Protein AF-A0A9D4LLU6-F1 (afdb_monomer_lite)

pLDDT: mean 83.79, std 19.65, range [31.22, 97.81]

Radius of gyration: 101.79 Å; chains: 1; bounding box: 190×51×270 Å

Structure (mmCIF, N/CA/C/O backbone):
data_AF-A0A9D4LLU6-F1
#
_entry.id   AF-A0A9D4LLU6-F1
#
loop_
_atom_site.group_PDB
_atom_site.id
_atom_site.type_symbol
_atom_site.label_atom_id
_atom_site.label_alt_id
_atom_site.label_comp_id
_atom_site.label_asym_id
_atom_site.label_entity_id
_atom_site.label_seq_id
_atom_site.pdbx_PDB_ins_code
_atom_site.Cartn_x
_atom_site.Cartn_y
_atom_site.Cartn_z
_atom_site.occupancy
_atom_site.B_iso_or_equiv
_atom_site.auth_seq_id
_atom_site.auth_comp_id
_atom_site.auth_asym_id
_atom_site.auth_atom_id
_atom_site.pdbx_PDB_model_num
ATOM 1 N N . MET A 1 1 ? 90.838 16.662 -114.444 1.00 38.53 1 MET A N 1
ATOM 2 C CA . MET A 1 1 ? 91.616 17.750 -113.826 1.00 38.53 1 MET A CA 1
ATOM 3 C C . MET A 1 1 ? 92.008 17.337 -112.410 1.00 38.53 1 MET A C 1
ATOM 5 O O . MET A 1 1 ? 91.228 17.480 -111.484 1.00 38.53 1 MET A O 1
ATOM 9 N N . TRP A 1 2 ? 93.205 16.756 -112.287 1.00 53.16 2 TRP A N 1
ATOM 10 C CA . TRP A 1 2 ? 94.191 17.152 -111.265 1.00 53.16 2 TRP A CA 1
ATOM 11 C C . TRP A 1 2 ? 94.283 18.698 -111.237 1.00 53.16 2 TRP A C 1
ATOM 13 O O . TRP A 1 2 ? 94.127 19.282 -112.306 1.00 53.16 2 TRP A O 1
ATOM 23 N N . LEU A 1 3 ? 94.489 19.443 -110.147 1.00 42.50 3 LEU A N 1
ATOM 24 C CA . LEU A 1 3 ? 94.956 19.198 -108.768 1.00 42.50 3 LEU A CA 1
ATOM 25 C C . LEU A 1 3 ? 94.080 20.055 -107.805 1.00 42.50 3 LEU A C 1
ATOM 27 O O . LEU A 1 3 ? 93.446 20.999 -108.260 1.00 42.50 3 LEU A O 1
ATOM 31 N N . VAL A 1 4 ? 93.821 19.689 -106.541 1.00 55.25 4 VAL A N 1
ATOM 32 C CA . VAL A 1 4 ? 94.727 19.673 -105.364 1.00 55.25 4 VAL A CA 1
ATOM 33 C C . VAL A 1 4 ? 95.165 21.074 -104.900 1.00 55.25 4 VAL A C 1
ATOM 35 O O . VAL A 1 4 ? 95.823 21.778 -105.654 1.00 55.25 4 VAL A O 1
ATOM 38 N N . PHE A 1 5 ? 94.875 21.359 -103.614 1.00 47.81 5 PHE A N 1
ATOM 39 C CA . PHE A 1 5 ? 95.545 22.323 -102.712 1.00 47.81 5 PHE A CA 1
ATOM 40 C C . PHE A 1 5 ? 95.372 23.822 -103.096 1.00 47.81 5 PHE A C 1
ATOM 42 O O . PHE A 1 5 ? 95.091 24.138 -104.243 1.00 47.81 5 PHE A O 1
ATOM 49 N N . THR A 1 6 ? 95.420 24.829 -102.210 1.00 49.25 6 THR A N 1
ATOM 50 C CA . THR A 1 6 ? 95.672 24.950 -100.747 1.00 49.25 6 THR A CA 1
ATOM 51 C C . THR A 1 6 ? 95.070 26.293 -100.251 1.00 49.25 6 THR A C 1
ATOM 53 O O . THR A 1 6 ? 94.490 27.008 -101.070 1.00 49.25 6 THR A O 1
ATOM 56 N N . PRO A 1 7 ? 95.142 26.666 -98.951 1.00 60.78 7 PRO A N 1
ATOM 57 C CA . PRO A 1 7 ? 94.719 27.990 -98.486 1.00 60.78 7 PRO A CA 1
ATOM 58 C C . PRO A 1 7 ? 95.800 29.072 -98.732 1.00 60.78 7 PRO A C 1
ATOM 60 O O . PRO A 1 7 ? 96.814 28.811 -99.369 1.00 60.78 7 PRO A O 1
ATOM 63 N N . GLU A 1 8 ? 95.564 30.250 -98.140 1.00 49.78 8 GLU A N 1
ATOM 64 C CA . GLU A 1 8 ? 96.507 31.355 -97.865 1.00 49.78 8 GLU A CA 1
ATOM 65 C C . GLU A 1 8 ? 96.876 32.364 -98.984 1.00 49.78 8 GLU A C 1
ATOM 67 O O . GLU A 1 8 ? 97.482 32.061 -100.000 1.00 49.78 8 GLU A O 1
ATOM 72 N N . ALA A 1 9 ? 96.529 33.625 -98.683 1.00 46.00 9 ALA A N 1
ATOM 73 C CA . ALA A 1 9 ? 97.365 34.835 -98.726 1.00 46.00 9 ALA A CA 1
ATOM 74 C C . ALA A 1 9 ? 98.146 35.278 -100.001 1.00 46.00 9 ALA A C 1
ATOM 76 O O . ALA A 1 9 ? 99.171 34.726 -100.370 1.00 46.00 9 ALA A O 1
ATOM 77 N N . SER A 1 10 ? 97.773 36.481 -100.470 1.00 45.62 10 SER A N 1
ATOM 78 C CA . SER A 1 10 ? 98.669 37.637 -100.735 1.00 45.62 10 SER A CA 1
ATOM 79 C C . SER A 1 10 ? 99.663 37.694 -101.931 1.00 45.62 10 SER A C 1
ATOM 81 O O . SER A 1 10 ? 100.743 37.121 -101.915 1.00 45.62 10 SER A O 1
ATOM 83 N N . SER A 1 11 ? 99.391 38.673 -102.819 1.00 47.06 11 SER A N 1
ATOM 84 C CA . SER A 1 11 ? 100.318 39.672 -103.437 1.00 47.06 11 SER A CA 1
ATOM 85 C C . SER A 1 11 ? 101.352 39.363 -104.568 1.00 47.06 11 SER A C 1
ATOM 87 O O . SER A 1 11 ? 102.262 38.561 -104.422 1.00 47.06 11 SER A O 1
ATOM 89 N N . SER A 1 12 ? 101.311 40.249 -105.593 1.00 45.62 12 SER A N 1
ATOM 90 C CA . SER A 1 12 ? 102.400 40.879 -106.415 1.00 45.62 12 SER A CA 1
ATOM 91 C C . SER A 1 12 ? 103.100 40.235 -107.660 1.00 45.62 12 SER A C 1
ATOM 93 O O . SER A 1 12 ? 103.932 39.353 -107.534 1.00 45.62 12 SER A O 1
ATOM 95 N N . ALA A 1 13 ? 102.894 40.901 -108.825 1.00 46.81 13 ALA A N 1
ATOM 96 C CA . ALA A 1 13 ? 103.867 41.449 -109.824 1.00 46.81 13 ALA A CA 1
ATOM 97 C C . ALA A 1 13 ? 104.618 40.639 -110.953 1.00 46.81 13 ALA A C 1
ATOM 99 O O . ALA A 1 13 ? 105.523 39.864 -110.686 1.00 46.81 13 ALA A O 1
ATOM 100 N N . ALA A 1 14 ? 104.369 41.071 -112.218 1.00 46.38 14 ALA A N 1
ATOM 101 C CA . ALA A 1 14 ? 105.303 41.455 -113.330 1.00 46.38 14 ALA A CA 1
ATOM 102 C C . ALA A 1 14 ? 106.005 40.486 -114.367 1.00 46.38 14 ALA A C 1
ATOM 104 O O . ALA A 1 14 ? 106.894 39.723 -114.024 1.00 46.38 14 ALA A O 1
ATOM 105 N N . ALA A 1 15 ? 105.728 40.760 -115.673 1.00 46.91 15 ALA A N 1
ATOM 106 C CA . ALA A 1 15 ? 106.625 40.947 -116.869 1.00 46.91 15 ALA A CA 1
ATOM 107 C C . ALA A 1 15 ? 107.204 39.818 -117.817 1.00 46.91 15 ALA A C 1
ATOM 109 O O . ALA A 1 15 ? 108.031 39.018 -117.406 1.00 46.91 15 ALA A O 1
ATOM 110 N N . THR A 1 16 ? 106.914 39.959 -119.146 1.00 47.78 16 THR A N 1
ATOM 111 C CA . THR A 1 16 ? 107.730 39.721 -120.414 1.00 47.78 16 THR A CA 1
ATOM 112 C C . THR A 1 16 ? 108.335 38.331 -120.803 1.00 47.78 16 THR A C 1
ATOM 114 O O . THR A 1 16 ? 108.726 37.605 -119.905 1.00 47.78 16 THR A O 1
ATOM 117 N N . ALA A 1 17 ? 108.584 37.902 -122.077 1.00 45.03 17 ALA A N 1
ATOM 118 C CA . ALA A 1 17 ? 108.139 38.231 -123.474 1.00 45.03 17 ALA A CA 1
ATOM 119 C C . ALA A 1 17 ? 108.702 37.216 -124.565 1.00 45.03 17 ALA A C 1
ATOM 121 O O . ALA A 1 17 ? 109.651 36.509 -124.256 1.00 45.03 17 ALA A O 1
ATOM 122 N N . GLU A 1 18 ? 108.160 37.211 -125.818 1.00 42.84 18 GLU A N 1
ATOM 123 C CA . GLU A 1 18 ? 108.659 36.656 -127.148 1.00 42.84 18 GLU A CA 1
ATOM 124 C C . GLU A 1 18 ? 108.892 35.116 -127.408 1.00 42.84 18 GLU A C 1
ATOM 126 O O . GLU A 1 18 ? 109.186 34.391 -126.468 1.00 42.84 18 GLU A O 1
ATOM 131 N N . ALA A 1 19 ? 108.862 34.501 -128.633 1.00 37.78 19 ALA A N 1
ATOM 132 C CA . ALA A 1 19 ? 108.133 34.698 -129.932 1.00 37.78 19 ALA A CA 1
ATOM 133 C C . ALA A 1 19 ? 108.330 33.548 -131.021 1.00 37.78 19 ALA A C 1
ATOM 135 O O . ALA A 1 19 ? 109.451 33.092 -131.206 1.00 37.78 19 ALA A O 1
ATOM 136 N N . SER A 1 20 ? 107.283 33.216 -131.835 1.00 37.56 20 SER A N 1
ATOM 137 C CA . SER A 1 20 ? 107.267 32.702 -133.270 1.00 37.56 20 SER A CA 1
ATOM 138 C C . SER A 1 20 ? 107.720 31.255 -133.703 1.00 37.56 20 SER A C 1
ATOM 140 O O . SER A 1 20 ? 108.554 30.680 -133.012 1.00 37.56 20 SER A O 1
ATOM 142 N N . PRO A 1 21 ? 107.357 30.684 -134.911 1.00 57.00 21 PRO A N 1
ATOM 143 C CA . PRO A 1 21 ? 106.111 30.757 -135.750 1.00 57.00 21 PRO A CA 1
ATOM 144 C C . PRO A 1 21 ? 105.616 29.468 -136.557 1.00 57.00 21 PRO A C 1
ATOM 146 O O . PRO A 1 21 ? 106.433 28.709 -137.060 1.00 57.00 21 PRO A O 1
ATOM 149 N N . GLN A 1 22 ? 104.282 29.352 -136.821 1.00 36.62 22 GLN A N 1
ATOM 150 C CA . GLN A 1 22 ? 103.507 28.724 -137.972 1.00 36.62 22 GLN A CA 1
ATOM 151 C C . GLN A 1 22 ? 103.675 27.238 -138.457 1.00 36.62 22 GLN A C 1
ATOM 153 O O . GLN A 1 22 ? 104.765 26.695 -138.317 1.00 36.62 22 GLN A O 1
ATOM 158 N N . PRO A 1 23 ? 102.697 26.593 -139.188 1.00 57.47 23 PRO A N 1
ATOM 159 C CA . PRO A 1 23 ? 101.230 26.801 -139.458 1.00 57.47 23 PRO A CA 1
ATOM 160 C C . PRO A 1 23 ? 100.393 25.447 -139.370 1.00 57.47 23 PRO A C 1
ATOM 162 O O . PRO A 1 23 ? 100.803 24.602 -138.581 1.00 57.47 23 PRO A O 1
ATOM 165 N N . PRO A 1 24 ? 99.341 25.080 -140.181 1.00 58.78 24 PRO A N 1
ATOM 166 C CA . PRO A 1 24 ? 98.070 25.737 -140.584 1.00 58.78 24 PRO A CA 1
ATOM 167 C C . PRO A 1 24 ? 96.704 25.163 -140.005 1.00 58.78 24 PRO A C 1
ATOM 169 O O . PRO A 1 24 ? 96.372 25.647 -138.924 1.00 58.78 24 PRO A O 1
ATOM 172 N N . PRO A 1 25 ? 95.799 24.334 -140.643 1.00 52.81 25 PRO A N 1
ATOM 173 C CA . PRO A 1 25 ? 94.369 24.748 -140.670 1.00 52.81 25 PRO A CA 1
ATOM 174 C C . PRO A 1 25 ? 93.221 23.772 -140.244 1.00 52.81 25 PRO A C 1
ATOM 176 O O . PRO A 1 25 ? 93.162 22.647 -140.719 1.00 52.81 25 PRO A O 1
ATOM 179 N N . LEU A 1 26 ? 92.231 24.338 -139.512 1.00 37.62 26 LEU A N 1
ATOM 180 C CA . LEU A 1 26 ? 90.736 24.236 -139.618 1.00 37.62 26 LEU A CA 1
ATOM 181 C C . LEU A 1 26 ? 89.990 22.858 -139.606 1.00 37.62 26 LEU A C 1
ATOM 183 O O . LEU A 1 26 ? 90.533 21.882 -140.108 1.00 37.62 26 LEU A O 1
ATOM 187 N N . PRO A 1 27 ? 88.692 22.762 -139.183 1.00 37.53 27 PRO A N 1
ATOM 188 C CA . PRO A 1 27 ? 87.793 23.768 -138.578 1.00 37.53 27 PRO A CA 1
ATOM 189 C C . PRO A 1 27 ? 87.016 23.325 -137.294 1.00 37.53 27 PRO A C 1
ATOM 191 O O . PRO A 1 27 ? 86.990 22.164 -136.908 1.00 37.53 27 PRO A O 1
ATOM 194 N N . SER A 1 28 ? 86.262 24.286 -136.733 1.00 31.22 28 SER A N 1
ATOM 195 C CA . SER A 1 28 ? 84.943 24.158 -136.055 1.00 31.22 28 SER A CA 1
ATOM 196 C C . SER A 1 28 ? 84.736 23.354 -134.750 1.00 31.22 28 SER A C 1
ATOM 198 O O . SER A 1 28 ? 84.988 22.159 -134.654 1.00 31.22 28 SER A O 1
ATOM 200 N N . SER A 1 29 ? 84.050 24.030 -133.812 1.00 32.62 29 SER A N 1
ATOM 201 C CA . SER A 1 29 ? 83.229 23.495 -132.704 1.00 32.62 29 SER A CA 1
ATOM 202 C C . SER A 1 29 ? 83.919 22.527 -131.731 1.00 32.62 29 SER A C 1
ATOM 204 O O . SER A 1 29 ? 83.753 21.314 -131.782 1.00 32.62 29 SER A O 1
ATOM 206 N N . SER A 1 30 ? 84.749 23.056 -130.833 1.00 42.75 30 SER A N 1
ATOM 207 C CA . SER A 1 30 ? 84.311 23.490 -129.488 1.00 42.75 30 SER A CA 1
ATOM 208 C C . SER A 1 30 ? 83.935 22.312 -128.567 1.00 42.75 30 SER A C 1
ATOM 210 O O . SER A 1 30 ? 82.765 22.010 -128.359 1.00 42.75 30 SER A O 1
ATOM 212 N N . SER A 1 31 ? 84.899 21.509 -128.120 1.00 36.72 31 SER A N 1
ATOM 213 C CA . SER A 1 31 ? 85.765 21.799 -126.957 1.00 36.72 31 SER A CA 1
ATOM 214 C C . SER A 1 31 ? 85.026 21.871 -125.607 1.00 36.72 31 SER A C 1
ATOM 216 O O . SER A 1 31 ? 84.766 22.953 -125.086 1.00 36.72 31 SER A O 1
ATOM 218 N N . SER A 1 32 ? 84.742 20.702 -125.024 1.00 45.34 32 SER A N 1
ATOM 219 C CA . SER A 1 32 ? 84.696 20.437 -123.568 1.00 45.34 32 SER A CA 1
ATOM 220 C C . SER A 1 32 ? 84.466 18.936 -123.343 1.00 45.34 32 SER A C 1
ATOM 222 O O . SER A 1 32 ? 83.313 18.502 -123.349 1.00 45.34 32 SER A O 1
ATOM 224 N N . PRO A 1 33 ? 85.516 18.104 -123.189 1.00 49.38 33 PRO A N 1
ATOM 225 C CA . PRO A 1 33 ? 85.302 16.722 -122.773 1.00 49.38 33 PRO A CA 1
ATOM 226 C C . PRO A 1 33 ? 84.668 16.699 -121.368 1.00 49.38 33 PRO A C 1
ATOM 228 O O . PRO A 1 33 ? 84.997 17.572 -120.557 1.00 49.38 33 PRO A O 1
ATOM 231 N N . PRO A 1 34 ? 83.746 15.764 -121.065 1.00 52.41 34 PRO A N 1
ATOM 232 C CA . PRO A 1 34 ? 82.844 15.938 -119.931 1.00 52.41 34 PRO A CA 1
ATOM 233 C C . PRO A 1 34 ? 83.562 15.932 -118.572 1.00 52.41 34 PRO A C 1
ATOM 235 O O . PRO A 1 34 ? 84.612 15.295 -118.432 1.00 52.41 34 PRO A O 1
ATOM 238 N N . PRO A 1 35 ? 82.987 16.593 -117.547 1.00 53.03 35 PRO A N 1
ATOM 239 C CA . PRO A 1 35 ? 83.458 16.458 -116.172 1.00 53.03 35 PRO A CA 1
ATOM 240 C C . PRO A 1 35 ? 83.476 14.982 -115.731 1.00 53.03 35 PRO A C 1
ATOM 242 O O . PRO A 1 35 ? 82.768 14.156 -116.319 1.00 53.03 35 PRO A O 1
ATOM 245 N N . PRO A 1 36 ? 84.251 14.631 -114.682 1.00 51.28 36 PRO A N 1
ATOM 246 C CA . PRO A 1 36 ? 84.162 13.303 -114.075 1.00 51.28 36 PRO A CA 1
ATOM 247 C C . PRO A 1 36 ? 82.693 12.955 -113.785 1.00 51.28 36 PRO A C 1
ATOM 249 O O . PRO A 1 36 ? 81.932 13.856 -113.412 1.00 51.28 36 PRO A O 1
ATOM 252 N N . PRO A 1 37 ? 82.277 11.683 -113.955 1.00 54.62 37 PRO A N 1
ATOM 253 C CA . PRO A 1 37 ? 80.891 11.292 -113.729 1.00 54.62 37 PRO A CA 1
ATOM 254 C C . PRO A 1 37 ? 80.486 11.741 -112.322 1.00 54.62 37 PRO A C 1
ATOM 256 O O . PRO A 1 37 ? 81.252 11.498 -111.384 1.00 54.62 37 PRO A O 1
ATOM 259 N N . PRO A 1 38 ? 79.338 12.426 -112.155 1.00 54.38 38 PRO A N 1
ATOM 260 C CA . PRO A 1 38 ? 78.972 12.994 -110.869 1.00 54.38 38 PRO A CA 1
ATOM 261 C C . PRO A 1 38 ? 78.906 11.867 -109.842 1.00 54.38 38 PRO A C 1
ATOM 263 O O . PRO A 1 38 ? 78.061 10.975 -109.948 1.00 54.38 38 PRO A O 1
ATOM 266 N N . THR A 1 39 ? 79.812 11.904 -108.860 1.00 54.34 39 THR A N 1
ATOM 267 C CA . THR A 1 39 ? 79.801 11.020 -107.691 1.00 54.34 39 THR A CA 1
ATOM 268 C C . THR A 1 39 ? 78.446 11.188 -107.030 1.00 54.34 39 THR A C 1
ATOM 270 O O . THR A 1 39 ? 78.190 12.236 -106.440 1.00 54.34 39 THR A O 1
ATOM 273 N N . GLN A 1 40 ? 77.554 10.219 -107.251 1.00 60.59 40 GLN A N 1
ATOM 274 C CA . GLN A 1 40 ? 76.116 10.471 -107.275 1.00 60.59 40 GLN A CA 1
ATOM 275 C C . GLN A 1 40 ? 75.640 11.118 -105.963 1.00 60.59 40 GLN A C 1
ATOM 277 O O . GLN A 1 40 ? 75.508 10.406 -104.963 1.00 60.59 40 GLN A O 1
ATOM 282 N N . PRO A 1 41 ? 75.314 12.432 -105.940 1.00 67.50 41 PRO A N 1
ATOM 283 C CA . PRO A 1 41 ? 74.828 13.077 -104.718 1.00 67.50 41 PRO A CA 1
ATOM 284 C C . PRO A 1 41 ? 73.507 12.445 -104.261 1.00 67.50 41 PRO A C 1
ATOM 286 O O . PRO A 1 41 ? 73.177 12.481 -103.084 1.00 67.50 41 PRO A O 1
ATOM 289 N N . ILE A 1 42 ? 72.812 11.779 -105.190 1.00 79.00 42 ILE A N 1
ATOM 290 C CA . ILE A 1 42 ? 71.651 10.912 -104.992 1.00 79.00 42 ILE A CA 1
ATOM 291 C C . ILE A 1 42 ? 71.851 9.937 -103.818 1.00 79.00 42 ILE A C 1
ATOM 293 O O . ILE A 1 42 ? 70.952 9.828 -102.996 1.00 79.00 42 ILE A O 1
ATOM 297 N N . ILE A 1 43 ? 73.008 9.275 -103.673 1.00 82.12 43 ILE A N 1
ATOM 298 C CA . ILE A 1 43 ? 73.221 8.306 -102.576 1.00 82.12 43 ILE A CA 1
ATOM 299 C 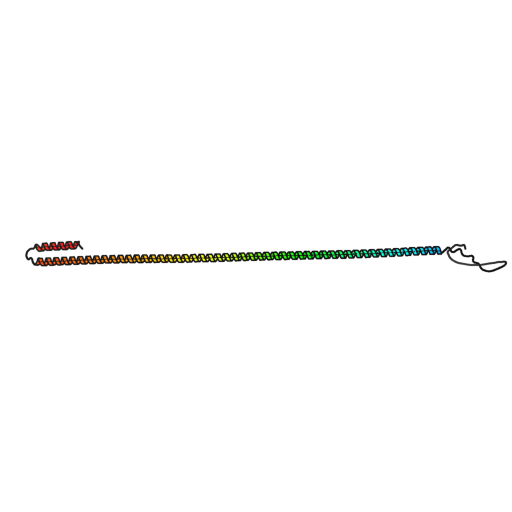C . ILE A 1 43 ? 73.263 9.021 -101.217 1.00 82.12 43 ILE A C 1
ATOM 301 O O . ILE A 1 43 ? 72.617 8.584 -100.267 1.00 82.12 43 ILE A O 1
ATOM 305 N N . ILE A 1 44 ? 73.967 10.153 -101.131 1.00 84.06 44 ILE A N 1
ATOM 306 C CA . ILE A 1 44 ? 74.052 10.964 -99.905 1.00 84.06 44 ILE A CA 1
ATOM 307 C C . ILE A 1 44 ? 72.676 11.556 -99.562 1.00 84.06 44 ILE A C 1
ATOM 309 O O . ILE A 1 44 ? 72.256 11.508 -98.408 1.00 84.06 44 ILE A O 1
ATOM 313 N N . ILE A 1 45 ? 71.938 12.043 -100.563 1.00 87.19 45 ILE A N 1
ATOM 314 C CA . ILE A 1 45 ? 70.570 12.558 -100.412 1.00 87.19 45 ILE A CA 1
ATOM 315 C C . ILE A 1 45 ? 69.621 11.454 -99.920 1.00 87.19 45 ILE A C 1
ATOM 317 O O . ILE A 1 45 ? 68.860 11.694 -98.987 1.00 87.19 45 ILE A O 1
ATOM 321 N N . ILE A 1 46 ? 69.696 10.238 -100.473 1.00 89.00 46 ILE A N 1
ATOM 322 C CA . ILE A 1 46 ? 68.905 9.084 -100.013 1.00 89.00 46 ILE A CA 1
ATOM 323 C C . ILE A 1 46 ? 69.224 8.756 -98.548 1.00 89.00 46 ILE A C 1
ATOM 325 O O . ILE A 1 46 ? 68.298 8.578 -97.760 1.00 89.00 46 ILE A O 1
ATOM 329 N N . ILE A 1 47 ? 70.502 8.733 -98.155 1.00 90.25 47 ILE A N 1
ATOM 330 C CA . ILE A 1 47 ? 70.905 8.498 -96.758 1.00 90.25 47 ILE A CA 1
ATOM 331 C C . ILE A 1 47 ? 70.338 9.587 -95.833 1.00 90.25 47 ILE A C 1
ATOM 333 O O . ILE A 1 47 ? 69.776 9.261 -94.789 1.00 90.25 47 ILE A O 1
ATOM 337 N N . ILE A 1 48 ? 70.414 10.864 -96.223 1.00 91.31 48 ILE A N 1
ATOM 338 C CA . ILE A 1 48 ? 69.840 11.980 -95.453 1.00 91.31 48 ILE A CA 1
ATOM 339 C C . ILE A 1 48 ? 68.318 11.829 -95.316 1.00 91.31 48 ILE A C 1
ATOM 341 O O . ILE A 1 48 ? 67.793 11.977 -94.214 1.00 91.31 48 ILE A O 1
ATOM 345 N N . ILE A 1 49 ? 67.607 11.479 -96.393 1.00 93.44 49 ILE A N 1
ATOM 346 C CA . ILE A 1 49 ? 66.155 11.234 -96.360 1.00 93.44 49 ILE A CA 1
ATOM 347 C C . ILE A 1 49 ? 65.824 10.076 -95.408 1.00 93.44 49 ILE A C 1
ATOM 349 O O . ILE A 1 49 ? 64.926 10.216 -94.581 1.00 93.44 49 ILE A O 1
ATOM 353 N N . ILE A 1 50 ? 66.567 8.966 -95.467 1.00 94.44 50 ILE A N 1
ATOM 354 C CA . ILE A 1 50 ? 66.388 7.821 -94.560 1.00 94.44 50 ILE A CA 1
ATOM 355 C C . ILE A 1 50 ? 66.602 8.246 -93.100 1.00 94.44 50 ILE A C 1
ATOM 357 O O . ILE A 1 50 ? 65.782 7.911 -92.247 1.00 94.44 50 ILE A O 1
ATOM 361 N N . ILE A 1 51 ? 67.647 9.027 -92.806 1.00 94.88 51 ILE A N 1
ATOM 362 C CA . ILE A 1 51 ? 67.914 9.551 -91.456 1.00 94.88 51 ILE A CA 1
ATOM 363 C C . ILE A 1 51 ? 66.763 10.448 -90.977 1.00 94.88 51 ILE A C 1
ATOM 365 O O . ILE A 1 51 ? 66.293 10.277 -89.854 1.00 94.88 51 ILE A O 1
ATOM 369 N N . ILE A 1 52 ? 66.262 11.354 -91.823 1.00 95.38 52 ILE A N 1
ATOM 370 C CA . ILE A 1 52 ? 65.113 12.216 -91.495 1.00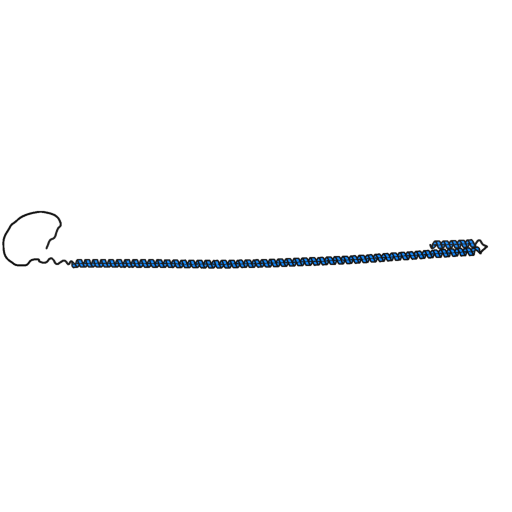 95.38 52 ILE A CA 1
ATOM 371 C C . ILE A 1 52 ? 63.866 11.370 -91.205 1.00 95.38 52 ILE A C 1
ATOM 373 O O . ILE A 1 52 ? 63.197 11.602 -90.201 1.00 95.38 52 ILE A O 1
ATOM 377 N N . VAL A 1 53 ? 63.575 10.360 -92.031 1.00 95.75 53 VAL A N 1
ATOM 378 C CA . VAL A 1 53 ? 62.442 9.442 -91.823 1.00 95.75 53 VAL A CA 1
ATOM 379 C C . VAL A 1 53 ? 62.581 8.684 -90.499 1.00 95.75 53 VAL A C 1
ATOM 381 O O . VAL A 1 53 ? 61.614 8.614 -89.741 1.00 95.75 53 VAL A O 1
ATOM 384 N N . ILE A 1 54 ? 63.775 8.183 -90.166 1.00 95.94 54 ILE A N 1
ATOM 385 C CA . ILE A 1 54 ? 64.049 7.522 -88.879 1.00 95.94 54 ILE A CA 1
ATOM 386 C C . ILE A 1 54 ? 63.823 8.487 -87.705 1.00 95.94 54 ILE A C 1
ATOM 388 O O . ILE A 1 54 ? 63.155 8.120 -86.740 1.00 95.94 54 ILE A O 1
ATOM 392 N N . ILE A 1 55 ? 64.312 9.729 -87.791 1.00 95.81 55 ILE A N 1
ATOM 393 C CA . ILE A 1 55 ? 64.105 10.756 -86.755 1.00 95.81 55 ILE A CA 1
ATOM 394 C C . ILE A 1 55 ? 62.610 11.053 -86.571 1.00 95.81 55 ILE A C 1
ATOM 396 O O . ILE A 1 55 ? 62.130 11.087 -85.438 1.00 95.81 55 ILE A O 1
ATOM 400 N N . VAL A 1 56 ? 61.852 11.208 -87.661 1.00 95.88 56 VAL A N 1
ATOM 401 C CA . VAL A 1 56 ? 60.397 11.431 -87.612 1.00 95.88 56 VAL A CA 1
ATOM 402 C C . VAL A 1 56 ? 59.676 10.246 -86.961 1.00 95.88 56 VAL A C 1
ATOM 404 O O . VAL A 1 56 ? 58.827 10.459 -86.096 1.00 95.88 56 VAL A O 1
ATOM 407 N N . ILE A 1 57 ? 60.044 9.006 -87.297 1.00 96.38 57 ILE A N 1
ATOM 408 C CA . ILE A 1 57 ? 59.492 7.796 -86.662 1.00 96.38 57 ILE A CA 1
ATOM 409 C C . ILE A 1 57 ? 59.791 7.781 -85.155 1.00 96.38 57 ILE A C 1
ATOM 411 O O . ILE A 1 57 ? 58.886 7.526 -84.361 1.00 96.38 57 ILE A O 1
ATOM 415 N N . ILE A 1 58 ? 61.020 8.106 -84.741 1.00 96.25 58 ILE A N 1
ATOM 416 C CA . ILE A 1 58 ? 61.401 8.187 -83.320 1.00 96.25 58 ILE A CA 1
ATOM 417 C C . ILE A 1 58 ? 60.571 9.253 -82.589 1.00 96.25 58 ILE A C 1
ATOM 419 O O . ILE A 1 58 ? 60.053 8.981 -81.506 1.00 96.25 58 ILE A O 1
ATOM 423 N N . ILE A 1 59 ? 60.384 10.436 -83.183 1.00 96.38 59 ILE A N 1
ATOM 424 C CA . ILE A 1 59 ? 59.550 11.507 -82.612 1.00 96.38 59 ILE A CA 1
ATOM 425 C C . ILE A 1 59 ? 58.096 11.038 -82.447 1.00 96.38 59 ILE A C 1
ATOM 42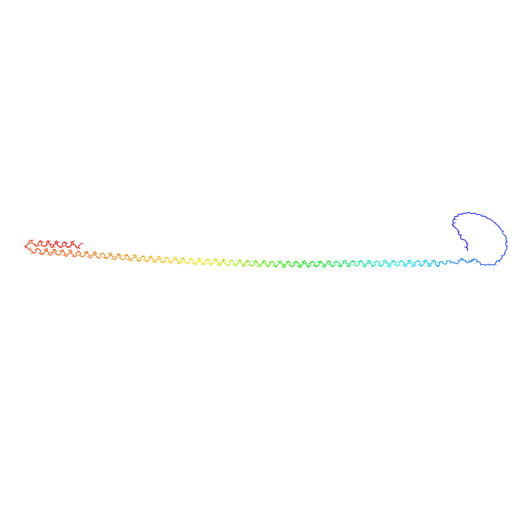7 O O . ILE A 1 59 ? 57.511 11.236 -81.383 1.00 96.38 59 ILE A O 1
ATOM 431 N N . ILE A 1 60 ? 57.525 10.368 -83.453 1.00 96.50 60 ILE A N 1
ATOM 432 C CA . ILE A 1 60 ? 56.165 9.809 -83.385 1.00 96.50 60 ILE A CA 1
ATOM 433 C C . ILE A 1 60 ? 56.054 8.776 -82.254 1.00 96.50 60 ILE A C 1
ATOM 435 O O . ILE A 1 60 ? 55.108 8.835 -81.468 1.00 96.50 60 ILE A O 1
ATOM 439 N N . ILE A 1 61 ? 57.030 7.873 -82.116 1.00 96.50 61 ILE A N 1
ATOM 440 C CA . ILE A 1 61 ? 57.069 6.878 -81.030 1.00 96.50 61 ILE A CA 1
ATOM 441 C C . ILE A 1 61 ? 57.129 7.565 -79.657 1.00 96.50 61 ILE A C 1
ATOM 443 O O . ILE A 1 61 ? 56.373 7.194 -78.760 1.00 96.50 61 ILE A O 1
ATOM 447 N N . ILE A 1 62 ? 57.964 8.597 -79.492 1.00 96.62 62 ILE A N 1
ATOM 448 C CA . ILE A 1 62 ? 58.057 9.375 -78.246 1.00 96.62 62 ILE A CA 1
ATOM 449 C C . ILE A 1 62 ? 56.715 10.048 -77.917 1.00 96.62 62 ILE A C 1
ATOM 451 O O . ILE A 1 62 ? 56.259 9.967 -76.776 1.00 96.62 62 ILE A O 1
ATOM 455 N N . ILE A 1 63 ? 56.045 10.654 -78.903 1.00 96.69 63 ILE A N 1
ATOM 456 C CA . ILE A 1 63 ? 54.720 11.271 -78.723 1.00 96.69 63 ILE A CA 1
ATOM 457 C C . ILE A 1 63 ? 53.686 10.224 -78.282 1.00 96.69 63 ILE A C 1
ATOM 459 O O . ILE A 1 63 ? 52.939 10.469 -77.334 1.00 96.69 63 ILE A O 1
ATOM 463 N N . ILE A 1 64 ? 53.669 9.042 -78.907 1.00 96.62 64 ILE A N 1
ATOM 464 C CA . ILE A 1 64 ? 52.774 7.937 -78.528 1.00 96.62 64 ILE A CA 1
ATOM 465 C C . ILE A 1 64 ? 53.037 7.489 -77.082 1.00 96.62 64 ILE A C 1
ATOM 467 O O . ILE A 1 64 ? 52.090 7.336 -76.312 1.00 96.62 64 ILE A O 1
ATOM 471 N N . ILE A 1 65 ? 54.304 7.338 -76.681 1.00 96.94 65 ILE A N 1
ATOM 472 C CA . ILE A 1 65 ? 54.683 6.980 -75.304 1.00 96.94 65 ILE A CA 1
ATOM 473 C C . ILE A 1 65 ? 54.201 8.045 -74.306 1.00 96.94 65 ILE A C 1
ATOM 475 O O . ILE A 1 65 ? 53.614 7.696 -73.282 1.00 96.94 65 ILE A O 1
ATOM 479 N N . ILE A 1 66 ? 54.380 9.335 -74.611 1.00 96.75 66 ILE A N 1
ATOM 480 C CA . ILE A 1 66 ? 53.902 10.443 -73.767 1.00 96.75 66 ILE A CA 1
ATOM 481 C C . ILE A 1 66 ? 52.373 10.400 -73.618 1.00 96.75 66 ILE A C 1
ATOM 483 O O . ILE A 1 66 ? 51.867 10.516 -72.502 1.00 96.75 66 ILE A O 1
ATOM 487 N N . ILE A 1 67 ? 51.634 10.175 -74.709 1.00 96.69 67 ILE A N 1
ATOM 488 C CA . ILE A 1 67 ? 50.167 10.046 -74.682 1.00 96.69 67 ILE A CA 1
ATOM 489 C C . ILE A 1 67 ? 49.739 8.863 -73.801 1.00 96.69 67 ILE A C 1
ATOM 491 O O . ILE A 1 67 ? 48.847 9.019 -72.966 1.00 96.69 67 ILE A O 1
ATOM 495 N N . ILE A 1 68 ? 50.396 7.705 -73.924 1.00 96.69 68 ILE A N 1
ATOM 496 C CA . ILE A 1 68 ? 50.123 6.525 -73.088 1.00 96.69 68 ILE A CA 1
ATOM 497 C C . ILE A 1 68 ? 50.373 6.833 -71.603 1.00 96.69 68 ILE A C 1
ATOM 499 O O . ILE A 1 68 ? 49.532 6.507 -70.766 1.00 96.69 68 ILE A O 1
ATOM 503 N N . ILE A 1 69 ? 51.477 7.509 -71.267 1.00 96.88 69 ILE A N 1
ATOM 504 C CA . ILE A 1 69 ? 51.788 7.920 -69.888 1.00 96.88 69 ILE A CA 1
ATOM 505 C C . ILE A 1 69 ? 50.707 8.865 -69.339 1.00 96.88 69 ILE A C 1
ATOM 507 O O . ILE A 1 69 ? 50.238 8.665 -68.219 1.00 96.88 69 ILE A O 1
ATOM 511 N N . ILE A 1 70 ? 50.258 9.849 -70.125 1.00 96.81 70 ILE A N 1
ATOM 512 C CA . ILE A 1 70 ? 49.179 10.771 -69.730 1.00 96.81 70 ILE A CA 1
ATOM 513 C C . ILE A 1 70 ? 47.872 10.007 -69.472 1.00 96.81 70 ILE A C 1
ATOM 515 O O . ILE A 1 70 ? 47.225 10.235 -68.450 1.00 96.81 70 ILE A O 1
ATOM 519 N N . ILE A 1 71 ? 47.504 9.063 -70.345 1.00 96.94 71 ILE A N 1
ATOM 520 C CA . ILE A 1 71 ? 46.311 8.218 -70.169 1.00 96.94 71 ILE A CA 1
ATOM 521 C C . ILE A 1 71 ? 46.413 7.389 -68.879 1.00 96.94 71 ILE A C 1
ATOM 523 O O . ILE A 1 71 ? 45.457 7.350 -68.105 1.00 96.94 71 ILE A O 1
ATOM 527 N N . ILE A 1 72 ? 47.572 6.783 -68.601 1.00 96.81 72 ILE A N 1
ATOM 528 C CA . ILE A 1 72 ? 47.815 6.027 -67.362 1.00 96.81 72 ILE A CA 1
ATOM 529 C C . ILE A 1 72 ? 47.662 6.933 -66.130 1.00 96.81 72 ILE A C 1
ATOM 531 O O . ILE A 1 72 ? 46.976 6.553 -65.183 1.00 96.81 72 ILE A O 1
ATOM 535 N N . ILE A 1 73 ? 48.229 8.143 -66.147 1.00 96.94 73 ILE A N 1
ATOM 536 C CA . ILE A 1 73 ? 48.095 9.114 -65.048 1.00 96.94 73 ILE A CA 1
ATOM 537 C C . ILE A 1 73 ? 46.622 9.487 -64.819 1.00 96.94 73 ILE A C 1
ATOM 539 O O . ILE A 1 73 ? 46.166 9.489 -63.676 1.00 96.94 73 ILE A O 1
ATOM 543 N N . ILE A 1 74 ? 45.855 9.742 -65.885 1.00 96.81 74 ILE A N 1
ATOM 544 C CA . ILE A 1 74 ? 44.417 10.043 -65.794 1.00 96.81 74 ILE A CA 1
ATOM 545 C C . ILE A 1 74 ? 43.649 8.865 -65.174 1.00 96.81 74 ILE A C 1
ATOM 547 O O . ILE A 1 74 ? 42.837 9.075 -64.273 1.00 96.81 74 ILE A O 1
ATOM 551 N N . ILE A 1 75 ? 43.933 7.627 -65.594 1.00 97.06 75 ILE A N 1
ATOM 552 C CA . ILE A 1 75 ? 43.316 6.417 -65.026 1.00 97.06 75 ILE A CA 1
ATOM 553 C C . ILE A 1 75 ? 43.636 6.291 -63.528 1.00 97.06 75 ILE A C 1
ATOM 555 O O . ILE A 1 75 ? 42.729 6.045 -62.733 1.00 97.06 75 ILE A O 1
ATOM 559 N N . ILE A 1 76 ? 44.889 6.518 -63.120 1.00 96.94 76 ILE A N 1
ATOM 560 C CA . ILE A 1 76 ? 45.300 6.491 -61.706 1.00 96.94 76 ILE A CA 1
ATOM 561 C C . ILE A 1 76 ? 44.545 7.556 -60.895 1.00 96.94 76 ILE A C 1
ATOM 563 O O . ILE A 1 76 ? 44.021 7.247 -59.825 1.00 96.94 76 ILE A O 1
ATOM 567 N N . ILE A 1 77 ? 44.423 8.785 -61.410 1.00 96.94 77 ILE A N 1
ATOM 568 C CA . ILE A 1 77 ? 43.666 9.866 -60.757 1.00 96.94 77 ILE A CA 1
ATOM 569 C C . ILE A 1 77 ? 42.189 9.477 -60.588 1.00 96.94 77 ILE A C 1
ATOM 571 O O . ILE A 1 77 ? 41.635 9.649 -59.502 1.00 96.94 77 ILE A O 1
ATOM 575 N N . ILE A 1 78 ? 41.560 8.901 -61.617 1.00 96.94 78 ILE A N 1
ATOM 576 C CA . ILE A 1 78 ? 40.168 8.429 -61.552 1.00 96.94 78 ILE A CA 1
ATOM 577 C C . ILE A 1 78 ? 40.007 7.334 -60.483 1.00 96.94 78 ILE A C 1
ATOM 579 O O . ILE A 1 78 ? 39.084 7.408 -59.672 1.00 96.94 78 ILE A O 1
ATOM 583 N N . ILE A 1 79 ? 40.921 6.359 -60.422 1.00 97.12 79 ILE A N 1
ATOM 584 C CA . ILE A 1 79 ? 40.910 5.293 -59.403 1.00 97.12 79 ILE A CA 1
ATOM 585 C C . ILE A 1 79 ? 41.046 5.876 -57.987 1.00 97.12 79 ILE A C 1
ATOM 587 O O . ILE A 1 79 ? 40.320 5.458 -57.081 1.00 97.12 79 ILE A O 1
ATOM 591 N N . ILE A 1 80 ? 41.922 6.866 -57.787 1.00 97.12 80 ILE A N 1
ATOM 592 C CA . ILE A 1 80 ? 42.086 7.557 -56.499 1.00 97.12 80 ILE A CA 1
ATOM 593 C C . ILE A 1 80 ? 40.791 8.282 -56.106 1.00 97.12 80 ILE A C 1
ATOM 595 O O . ILE A 1 80 ? 40.326 8.117 -54.978 1.00 97.12 80 ILE A O 1
ATOM 599 N N . ILE A 1 81 ? 40.165 9.023 -57.028 1.00 97.31 81 ILE A N 1
ATOM 600 C CA . ILE A 1 81 ? 38.896 9.729 -56.775 1.00 97.31 81 ILE A CA 1
ATOM 601 C C . ILE A 1 81 ? 37.787 8.739 -56.393 1.00 97.31 81 ILE A C 1
ATOM 603 O O . ILE A 1 81 ? 37.112 8.945 -55.385 1.00 97.31 81 ILE A O 1
ATOM 607 N N . ILE A 1 82 ? 37.629 7.639 -57.139 1.00 97.19 82 ILE A N 1
ATOM 608 C CA . ILE A 1 82 ? 36.641 6.591 -56.831 1.00 97.19 82 ILE A CA 1
ATOM 609 C C . ILE A 1 82 ? 36.905 5.995 -55.442 1.00 97.19 82 ILE A C 1
ATOM 611 O O . ILE A 1 82 ? 35.975 5.848 -54.651 1.00 97.19 82 ILE A O 1
ATOM 615 N N . THR A 1 83 ? 38.166 5.711 -55.111 1.00 96.88 83 THR A N 1
ATOM 616 C CA . THR A 1 83 ? 38.555 5.165 -53.801 1.00 96.88 83 THR A CA 1
ATOM 617 C C . THR A 1 83 ? 38.198 6.126 -52.663 1.00 96.88 83 THR A C 1
ATOM 619 O O . THR A 1 83 ? 37.617 5.704 -51.663 1.00 96.88 83 THR A O 1
ATOM 622 N N . ILE A 1 84 ? 38.467 7.426 -52.826 1.00 97.00 84 ILE A N 1
ATOM 623 C CA . ILE A 1 84 ? 38.097 8.465 -51.851 1.00 97.00 84 ILE A CA 1
ATOM 624 C C . ILE A 1 84 ? 36.572 8.542 -51.683 1.00 97.00 84 ILE A C 1
ATOM 626 O O . ILE A 1 84 ? 36.086 8.572 -50.552 1.00 97.00 84 ILE A O 1
ATOM 630 N N . VAL A 1 85 ? 35.804 8.518 -52.778 1.00 97.12 85 VAL A N 1
ATOM 631 C CA . VAL A 1 85 ? 34.330 8.531 -52.733 1.00 97.12 85 VAL A CA 1
ATOM 632 C C . VAL A 1 85 ? 33.786 7.306 -51.990 1.00 97.12 85 VAL A C 1
ATOM 634 O O . VAL A 1 85 ? 32.916 7.455 -51.131 1.00 97.12 85 VAL A O 1
ATOM 637 N N . VAL A 1 86 ? 34.327 6.110 -52.245 1.00 97.06 86 VAL A N 1
ATOM 638 C CA . VAL A 1 86 ? 33.941 4.880 -51.530 1.00 97.06 86 VAL A CA 1
ATOM 639 C C . VAL A 1 86 ? 34.249 4.983 -50.031 1.00 97.06 86 VAL A C 1
ATOM 641 O O . VAL A 1 86 ? 33.392 4.646 -49.215 1.00 97.06 86 VAL A O 1
ATOM 644 N N . ILE A 1 87 ? 35.419 5.507 -49.649 1.00 97.12 87 ILE A N 1
ATOM 645 C CA . ILE A 1 87 ? 35.779 5.730 -48.237 1.00 97.12 87 ILE A CA 1
ATOM 646 C C . ILE A 1 87 ? 34.799 6.705 -47.565 1.00 97.12 87 ILE A C 1
ATOM 648 O O . ILE A 1 87 ? 34.323 6.428 -46.464 1.00 97.12 87 ILE A O 1
ATOM 652 N N . ILE A 1 88 ? 34.441 7.810 -48.228 1.00 96.94 88 ILE A N 1
ATOM 653 C CA . ILE A 1 88 ? 33.466 8.785 -47.710 1.00 96.94 88 ILE A CA 1
ATOM 654 C C . ILE A 1 88 ? 32.090 8.131 -47.507 1.00 96.94 88 ILE A C 1
ATOM 656 O O . ILE A 1 88 ? 31.478 8.318 -46.456 1.00 96.94 88 ILE A O 1
ATOM 660 N N . ILE A 1 89 ? 31.621 7.320 -48.462 1.00 97.00 89 ILE A N 1
ATOM 661 C CA . ILE A 1 89 ? 30.350 6.586 -48.345 1.00 97.00 89 ILE A CA 1
ATOM 662 C C . ILE A 1 89 ? 30.380 5.625 -47.146 1.00 97.00 89 ILE A C 1
ATOM 664 O O . ILE A 1 89 ? 29.430 5.603 -46.363 1.00 97.00 89 ILE A O 1
ATOM 668 N N . ILE A 1 90 ? 31.473 4.880 -46.952 1.00 97.00 90 ILE A N 1
ATOM 669 C CA . ILE A 1 90 ? 31.643 3.977 -45.801 1.00 97.00 90 ILE A CA 1
ATOM 670 C C . ILE A 1 90 ? 31.597 4.760 -44.479 1.00 97.00 90 ILE A C 1
ATOM 672 O O . ILE A 1 90 ? 30.895 4.350 -43.554 1.00 97.00 90 ILE A O 1
ATOM 676 N N . ILE A 1 91 ? 32.278 5.908 -44.393 1.00 96.88 91 ILE A N 1
ATOM 677 C CA . ILE A 1 91 ? 32.254 6.776 -43.203 1.00 96.88 91 ILE A CA 1
ATOM 678 C C . ILE A 1 91 ? 30.829 7.275 -42.915 1.00 96.88 91 ILE A C 1
ATOM 680 O O . ILE A 1 91 ? 30.383 7.209 -41.770 1.00 96.88 91 ILE A O 1
ATOM 684 N N . ILE A 1 92 ? 30.086 7.713 -43.936 1.00 97.12 92 ILE A N 1
ATOM 685 C CA . ILE A 1 92 ? 28.688 8.155 -43.789 1.00 97.12 92 ILE A CA 1
ATOM 686 C C . ILE A 1 92 ? 27.803 7.010 -43.272 1.00 97.12 92 ILE A C 1
ATOM 688 O O . ILE A 1 92 ? 27.023 7.219 -42.343 1.00 97.12 92 ILE A O 1
ATOM 692 N N . ILE A 1 93 ? 27.952 5.795 -43.809 1.00 96.94 93 ILE A N 1
ATOM 693 C CA . ILE A 1 93 ? 27.212 4.609 -43.346 1.00 96.94 93 ILE A CA 1
ATOM 694 C C . ILE A 1 93 ? 27.530 4.303 -41.875 1.00 96.94 93 ILE A C 1
ATOM 696 O O . ILE A 1 93 ? 26.609 4.079 -41.089 1.00 96.94 93 ILE A O 1
ATOM 700 N N . ILE A 1 94 ? 28.805 4.349 -41.474 1.00 97.00 94 ILE A N 1
ATOM 701 C CA . ILE A 1 94 ? 29.223 4.144 -40.077 1.00 97.00 94 ILE A CA 1
ATOM 702 C C . ILE A 1 94 ? 28.595 5.201 -39.156 1.00 97.00 94 ILE A C 1
ATOM 704 O O . ILE A 1 94 ? 28.056 4.848 -38.108 1.00 97.00 94 ILE A O 1
ATOM 708 N N . ILE A 1 95 ? 28.597 6.478 -39.553 1.00 97.19 95 ILE A N 1
ATOM 709 C CA . ILE A 1 95 ? 27.963 7.563 -38.785 1.00 97.19 95 ILE A CA 1
ATOM 710 C C . ILE A 1 95 ? 26.457 7.311 -38.628 1.00 97.19 95 ILE A C 1
ATOM 712 O O . ILE A 1 95 ? 25.942 7.412 -37.515 1.00 97.19 95 ILE A O 1
ATOM 716 N N . ILE A 1 96 ? 25.755 6.929 -39.701 1.00 97.00 96 ILE A N 1
ATOM 717 C CA . ILE A 1 96 ? 24.318 6.609 -39.651 1.00 97.00 96 ILE A CA 1
ATOM 718 C C . ILE A 1 96 ? 24.051 5.444 -38.688 1.00 97.00 96 ILE A C 1
ATOM 720 O O . ILE A 1 96 ? 23.149 5.540 -37.856 1.00 97.00 96 ILE A O 1
ATOM 724 N N . ILE A 1 97 ? 24.854 4.375 -38.740 1.00 97.00 97 ILE A N 1
ATOM 725 C CA . ILE A 1 97 ? 24.734 3.228 -37.826 1.00 97.00 97 ILE A CA 1
ATOM 726 C C . ILE A 1 97 ? 24.931 3.667 -36.367 1.00 97.00 97 ILE A C 1
ATOM 728 O O . ILE A 1 97 ? 24.128 3.297 -35.510 1.00 97.00 97 ILE A O 1
ATOM 732 N N . ILE A 1 98 ? 25.942 4.493 -36.077 1.00 97.06 98 ILE A N 1
ATOM 733 C CA . ILE A 1 98 ? 26.183 5.029 -34.727 1.00 97.06 98 ILE A CA 1
ATOM 734 C C . ILE A 1 98 ? 24.985 5.862 -34.250 1.00 97.06 98 ILE A C 1
ATOM 736 O O . ILE A 1 98 ? 24.518 5.662 -33.129 1.00 97.06 98 ILE A O 1
ATOM 740 N N . VAL A 1 99 ? 24.441 6.748 -35.091 1.00 96.94 99 VAL A N 1
ATOM 741 C CA . VAL A 1 99 ? 23.259 7.560 -34.749 1.00 96.94 99 VAL A CA 1
ATOM 742 C C . VAL A 1 99 ? 22.042 6.676 -34.460 1.00 96.94 99 VAL A C 1
ATOM 744 O O . VAL A 1 99 ? 21.360 6.894 -33.459 1.00 96.94 99 VAL A O 1
ATOM 747 N N . VAL A 1 100 ? 21.794 5.640 -35.267 1.00 96.94 100 VAL A N 1
ATOM 748 C CA . VAL A 1 100 ? 20.702 4.677 -35.034 1.00 96.94 100 VAL A CA 1
ATOM 749 C C . VAL A 1 100 ? 20.890 3.924 -33.712 1.00 96.94 100 VAL A C 1
ATOM 751 O O . VAL A 1 100 ? 19.938 3.815 -32.940 1.00 96.94 100 VAL A O 1
ATOM 754 N N . ILE A 1 101 ? 22.107 3.465 -33.399 1.00 96.81 101 ILE A N 1
ATOM 755 C CA . ILE A 1 101 ? 22.419 2.809 -32.117 1.00 96.81 101 ILE A CA 1
ATOM 756 C C . ILE A 1 101 ? 22.162 3.760 -30.938 1.00 96.81 101 ILE A C 1
ATOM 758 O O . ILE A 1 101 ? 21.524 3.360 -29.964 1.00 96.81 101 ILE A O 1
ATOM 762 N N . VAL A 1 102 ? 22.592 5.023 -31.029 1.00 97.12 102 VAL A N 1
ATOM 763 C CA . VAL A 1 102 ? 22.344 6.034 -29.986 1.00 97.12 102 VAL A CA 1
ATOM 764 C C . VAL A 1 102 ? 20.843 6.275 -29.793 1.00 97.12 102 VAL A C 1
ATOM 766 O O . VAL A 1 102 ? 20.380 6.290 -28.654 1.00 97.12 102 VAL A O 1
ATOM 769 N N . ILE A 1 103 ? 20.064 6.389 -30.873 1.00 96.62 103 ILE A N 1
ATOM 770 C CA . ILE A 1 103 ? 18.599 6.538 -30.801 1.00 96.62 103 ILE A CA 1
ATOM 771 C C . ILE A 1 103 ? 17.957 5.326 -30.108 1.00 96.62 103 ILE A C 1
ATOM 773 O O . ILE A 1 103 ? 17.126 5.506 -29.218 1.00 96.62 103 ILE A O 1
ATOM 777 N N . ILE A 1 104 ? 18.367 4.101 -30.454 1.00 96.88 104 ILE A N 1
ATOM 778 C CA . ILE A 1 104 ? 17.870 2.870 -29.816 1.00 96.88 104 ILE A CA 1
ATOM 779 C C . ILE A 1 104 ? 18.193 2.864 -28.314 1.00 96.88 104 ILE A C 1
ATOM 781 O O . ILE A 1 104 ? 17.310 2.579 -27.505 1.00 96.88 104 ILE A O 1
ATOM 785 N N . ILE A 1 105 ? 19.418 3.231 -27.923 1.00 96.69 105 ILE A N 1
ATOM 786 C CA . ILE A 1 105 ? 19.822 3.329 -26.510 1.00 96.69 105 ILE A CA 1
ATOM 787 C C . ILE A 1 105 ? 18.967 4.365 -25.766 1.00 96.69 105 ILE A C 1
ATOM 789 O O . ILE A 1 105 ? 18.473 4.073 -24.678 1.00 96.69 105 ILE A O 1
ATOM 793 N N . VAL A 1 106 ? 18.732 5.544 -26.352 1.00 97.19 106 VAL A N 1
ATOM 794 C CA . VAL A 1 106 ? 17.873 6.584 -25.755 1.00 97.19 106 VAL A CA 1
ATOM 795 C C . VAL A 1 106 ? 16.438 6.080 -25.574 1.00 97.19 106 VAL A C 1
ATOM 797 O O . VAL A 1 106 ? 15.868 6.261 -24.499 1.00 97.19 106 VAL A O 1
ATOM 800 N N . ILE A 1 107 ? 15.868 5.390 -26.568 1.00 96.56 107 ILE A N 1
ATOM 801 C CA . ILE A 1 107 ? 14.525 4.792 -26.469 1.00 96.56 107 ILE A CA 1
ATOM 802 C C . ILE A 1 107 ? 14.468 3.755 -25.336 1.00 96.56 107 ILE A C 1
ATOM 804 O O . ILE A 1 107 ? 13.542 3.789 -24.526 1.00 96.56 107 ILE A O 1
ATOM 808 N N . ILE A 1 108 ? 15.469 2.875 -25.227 1.00 96.69 108 ILE A N 1
ATOM 809 C CA . ILE A 1 108 ? 15.559 1.878 -24.147 1.00 96.69 108 ILE A CA 1
ATOM 810 C C . ILE A 1 108 ? 15.632 2.564 -22.774 1.00 96.69 108 ILE A C 1
ATOM 812 O O . ILE A 1 108 ? 14.902 2.175 -21.862 1.00 96.69 108 ILE A O 1
ATOM 816 N N . ILE A 1 109 ? 16.451 3.610 -22.625 1.00 96.12 109 ILE A N 1
ATOM 817 C CA . ILE A 1 109 ? 16.561 4.386 -21.379 1.00 96.12 109 ILE A CA 1
ATOM 818 C C . ILE A 1 109 ? 15.214 5.026 -21.011 1.00 96.12 109 ILE A C 1
ATOM 820 O O . ILE A 1 109 ? 14.785 4.916 -19.863 1.00 96.12 109 ILE A O 1
ATOM 824 N N . VAL A 1 110 ? 14.510 5.637 -21.970 1.00 96.56 110 VAL A N 1
ATOM 825 C CA . VAL A 1 110 ? 13.180 6.235 -21.744 1.00 96.56 110 VAL A CA 1
ATOM 826 C C . VAL A 1 110 ? 12.157 5.179 -21.308 1.00 96.56 110 VAL A C 1
ATOM 828 O O . VAL A 1 110 ? 11.403 5.417 -20.363 1.00 96.56 110 VAL A O 1
ATOM 831 N N . ILE A 1 111 ? 12.159 3.995 -21.931 1.00 96.38 111 ILE A N 1
ATOM 832 C CA . ILE A 1 111 ? 11.287 2.875 -21.542 1.00 96.38 111 ILE A CA 1
ATOM 833 C C . ILE A 1 111 ? 11.593 2.418 -20.107 1.00 96.38 111 ILE A C 1
ATOM 835 O O . ILE A 1 111 ? 10.666 2.272 -19.310 1.00 96.38 111 ILE A O 1
ATOM 839 N N . ILE A 1 112 ? 12.870 2.246 -19.751 1.00 96.38 112 ILE A N 1
ATOM 840 C CA . ILE A 1 112 ? 13.292 1.848 -18.398 1.00 96.38 112 ILE A CA 1
ATOM 841 C C . ILE A 1 112 ? 12.859 2.892 -17.359 1.00 96.38 112 ILE A C 1
ATOM 843 O O . ILE A 1 112 ? 12.271 2.527 -16.341 1.00 96.38 112 ILE A O 1
ATOM 847 N N . ILE A 1 113 ? 13.080 4.184 -17.623 1.00 96.31 113 ILE A N 1
ATOM 848 C CA . ILE A 1 113 ? 12.658 5.278 -16.732 1.00 96.31 113 ILE A CA 1
ATOM 849 C C . ILE A 1 113 ? 11.135 5.264 -16.538 1.00 96.31 113 ILE A C 1
ATOM 851 O O . ILE A 1 113 ? 10.664 5.349 -15.405 1.00 96.31 113 ILE A O 1
ATOM 855 N N . ASN A 1 114 ? 10.360 5.092 -17.612 1.00 95.62 114 ASN A N 1
ATOM 856 C CA . ASN A 1 114 ? 8.900 5.025 -17.538 1.00 95.62 114 ASN A CA 1
ATOM 857 C C . ASN A 1 114 ? 8.408 3.809 -16.724 1.00 95.62 114 ASN A C 1
ATOM 859 O O . ASN A 1 114 ? 7.482 3.929 -15.923 1.00 95.62 114 ASN A O 1
ATOM 863 N N . ILE A 1 115 ? 9.055 2.647 -16.873 1.00 95.62 115 ILE A N 1
ATOM 864 C CA . ILE A 1 115 ? 8.771 1.453 -16.059 1.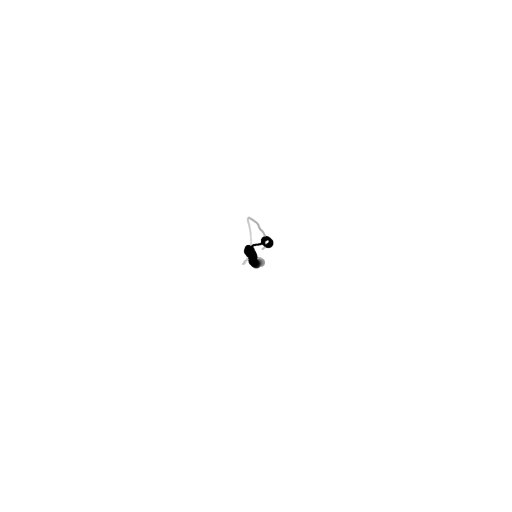00 95.62 115 ILE A CA 1
ATOM 865 C C . ILE A 1 115 ? 9.067 1.724 -14.576 1.00 95.62 115 ILE A C 1
ATOM 867 O O . ILE A 1 115 ? 8.227 1.423 -13.729 1.00 95.62 115 ILE A O 1
ATOM 871 N N . ILE A 1 116 ? 10.213 2.335 -14.255 1.00 95.75 116 ILE A N 1
ATOM 872 C CA . ILE A 1 116 ? 10.587 2.685 -12.875 1.00 95.75 116 ILE A CA 1
ATOM 873 C C . ILE A 1 116 ? 9.570 3.659 -12.262 1.00 95.75 116 ILE A C 1
ATOM 875 O O . ILE A 1 116 ? 9.113 3.429 -11.143 1.00 95.75 116 ILE A O 1
ATOM 879 N N . ILE A 1 117 ? 9.163 4.702 -12.993 1.00 96.38 117 ILE A N 1
ATOM 880 C CA . ILE A 1 117 ? 8.153 5.666 -12.528 1.00 96.38 117 ILE A CA 1
ATOM 881 C C . ILE A 1 117 ? 6.817 4.964 -12.244 1.00 96.38 117 ILE A C 1
ATOM 883 O O . ILE A 1 117 ? 6.242 5.162 -11.174 1.00 96.38 117 ILE A O 1
ATOM 887 N N . ASN A 1 118 ? 6.354 4.089 -13.141 1.00 95.50 118 ASN A N 1
ATOM 888 C CA . ASN A 1 118 ? 5.120 3.327 -12.932 1.00 95.50 118 ASN A CA 1
ATOM 889 C C . ASN A 1 118 ? 5.202 2.397 -11.710 1.00 95.50 118 ASN A C 1
ATOM 891 O O . ASN A 1 118 ? 4.249 2.327 -10.935 1.00 95.50 118 ASN A O 1
ATOM 895 N N . ILE A 1 119 ? 6.340 1.729 -11.487 1.00 95.25 119 ILE A N 1
ATOM 896 C CA . ILE A 1 119 ? 6.566 0.899 -10.291 1.00 95.25 119 ILE A CA 1
ATOM 897 C C . ILE A 1 119 ? 6.499 1.752 -9.015 1.00 95.25 119 ILE A C 1
ATOM 899 O O . ILE A 1 119 ? 5.824 1.361 -8.063 1.00 95.25 119 ILE A O 1
ATOM 903 N N . ILE A 1 120 ? 7.136 2.928 -9.000 1.00 95.75 120 ILE A N 1
ATOM 904 C CA . ILE A 1 120 ? 7.087 3.857 -7.858 1.00 95.75 120 ILE A CA 1
ATOM 905 C C . ILE A 1 120 ? 5.640 4.286 -7.577 1.00 95.75 120 ILE A C 1
ATOM 907 O O . ILE A 1 120 ? 5.199 4.191 -6.433 1.00 95.75 120 ILE A O 1
ATOM 911 N N . ILE A 1 121 ? 4.878 4.675 -8.605 1.00 95.75 121 ILE A N 1
ATOM 912 C CA . ILE A 1 121 ? 3.464 5.068 -8.471 1.00 95.75 121 ILE A CA 1
ATOM 913 C C . ILE A 1 121 ? 2.627 3.926 -7.873 1.00 95.75 121 ILE A C 1
ATOM 915 O O . ILE A 1 121 ? 1.863 4.156 -6.933 1.00 95.75 121 ILE A O 1
ATOM 919 N N . ILE A 1 122 ? 2.796 2.692 -8.360 1.00 95.62 122 ILE A N 1
ATOM 920 C CA . ILE A 1 122 ? 2.092 1.510 -7.836 1.00 95.62 122 ILE A CA 1
ATOM 921 C C . ILE A 1 122 ? 2.435 1.281 -6.356 1.00 95.62 122 ILE A C 1
ATOM 923 O O . ILE A 1 122 ? 1.529 1.083 -5.544 1.00 95.62 122 ILE A O 1
ATOM 927 N N . ILE A 1 123 ? 3.715 1.362 -5.979 1.00 95.81 123 ILE A N 1
ATOM 928 C CA . ILE A 1 123 ? 4.158 1.224 -4.582 1.00 95.81 123 ILE A CA 1
ATOM 929 C C . ILE A 1 123 ? 3.545 2.324 -3.702 1.00 95.81 123 ILE A C 1
ATOM 931 O O . ILE A 1 123 ? 3.026 2.023 -2.626 1.00 95.81 123 ILE A O 1
ATOM 935 N N . THR A 1 124 ? 3.533 3.580 -4.156 1.00 95.56 124 THR A N 1
ATOM 936 C CA . THR A 1 124 ? 2.900 4.693 -3.430 1.00 95.56 124 THR A CA 1
ATOM 937 C C . THR A 1 124 ? 1.402 4.458 -3.222 1.00 95.56 124 THR A C 1
ATOM 939 O O . THR A 1 124 ? 0.911 4.650 -2.110 1.00 95.56 124 THR A O 1
ATOM 942 N N . ILE A 1 125 ? 0.679 3.983 -4.242 1.00 95.88 125 ILE A N 1
ATOM 943 C CA . ILE A 1 125 ? -0.752 3.650 -4.133 1.00 95.88 125 ILE A CA 1
ATOM 944 C C . ILE A 1 125 ? -0.976 2.527 -3.108 1.00 95.88 125 ILE A C 1
ATOM 946 O O . ILE A 1 125 ? -1.857 2.649 -2.257 1.00 95.88 125 ILE A O 1
ATOM 950 N N . ILE A 1 126 ? -0.158 1.469 -3.129 1.00 95.44 126 ILE A N 1
ATOM 951 C CA . ILE A 1 126 ? -0.237 0.365 -2.156 1.00 95.44 126 ILE A CA 1
ATOM 952 C C . ILE A 1 126 ? -0.012 0.876 -0.724 1.00 95.44 126 ILE A C 1
ATOM 954 O O . ILE A 1 126 ? -0.784 0.534 0.172 1.00 95.44 126 ILE A O 1
ATOM 958 N N . ILE A 1 127 ? 0.989 1.735 -0.504 1.00 95.81 127 ILE A N 1
ATOM 959 C CA . ILE A 1 127 ? 1.261 2.340 0.811 1.00 95.81 127 ILE A CA 1
ATOM 960 C C . ILE A 1 127 ? 0.065 3.179 1.288 1.00 95.81 127 ILE A C 1
ATOM 962 O O . ILE A 1 127 ? -0.348 3.048 2.441 1.00 95.81 127 ILE A O 1
ATOM 966 N N . ILE A 1 128 ? -0.537 3.990 0.412 1.00 95.31 128 ILE A N 1
ATOM 967 C CA . ILE A 1 128 ? -1.731 4.789 0.736 1.00 95.31 128 ILE A CA 1
ATOM 968 C C . ILE A 1 128 ? -2.909 3.883 1.127 1.00 95.31 128 ILE A C 1
ATOM 970 O O . ILE A 1 128 ? -3.564 4.141 2.137 1.00 95.31 128 ILE A O 1
ATOM 974 N N . ILE A 1 129 ? -3.152 2.796 0.388 1.00 95.25 129 ILE A N 1
ATOM 975 C CA . ILE A 1 129 ? -4.209 1.820 0.703 1.00 95.25 129 ILE A CA 1
ATOM 976 C C . ILE A 1 129 ? -3.969 1.176 2.078 1.00 95.25 129 ILE A C 1
ATOM 978 O O . ILE A 1 129 ? -4.899 1.095 2.881 1.00 95.25 129 ILE A O 1
ATOM 982 N N . ILE A 1 130 ? -2.732 0.773 2.387 1.00 95.69 130 ILE A N 1
ATOM 983 C CA . ILE A 1 130 ? -2.369 0.207 3.697 1.00 95.69 130 ILE A CA 1
ATOM 984 C C . ILE A 1 130 ? -2.633 1.218 4.824 1.00 95.69 130 ILE A C 1
ATOM 986 O O . ILE A 1 130 ? -3.234 0.858 5.836 1.00 95.69 130 ILE A O 1
ATOM 990 N N . ILE A 1 131 ? -2.255 2.488 4.642 1.00 95.31 131 ILE A N 1
ATOM 991 C CA . ILE A 1 131 ? -2.512 3.557 5.622 1.00 95.31 131 ILE A CA 1
ATOM 992 C C . ILE A 1 131 ? -4.021 3.750 5.843 1.00 95.31 131 ILE A C 1
ATOM 994 O O . ILE A 1 131 ? -4.461 3.826 6.990 1.00 95.31 131 ILE A O 1
ATOM 998 N N . ILE A 1 132 ? -4.826 3.769 4.776 1.00 95.31 132 ILE A N 1
ATOM 999 C CA . ILE A 1 132 ? -6.292 3.881 4.869 1.00 95.31 132 ILE A CA 1
ATOM 1000 C C . ILE A 1 132 ? -6.885 2.697 5.649 1.00 95.31 132 ILE A C 1
ATOM 1002 O O . ILE A 1 132 ? -7.709 2.907 6.539 1.00 95.31 132 ILE A O 1
ATOM 1006 N N . ILE A 1 133 ? -6.440 1.466 5.375 1.00 95.50 133 ILE A N 1
ATOM 1007 C CA . ILE A 1 133 ? -6.885 0.264 6.100 1.00 95.50 133 ILE A CA 1
ATOM 1008 C C . ILE A 1 133 ? -6.532 0.361 7.592 1.00 95.50 133 ILE A C 1
ATOM 1010 O O . ILE A 1 133 ? -7.386 0.092 8.437 1.00 95.50 133 ILE A O 1
ATOM 1014 N N . ILE A 1 134 ? -5.315 0.797 7.934 1.00 95.5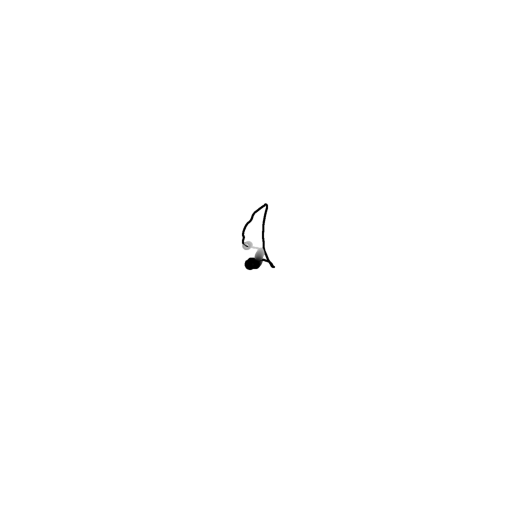6 134 ILE A N 1
ATOM 1015 C CA . ILE A 1 134 ? -4.889 0.999 9.329 1.00 95.56 134 ILE A CA 1
ATOM 1016 C C . ILE A 1 134 ? -5.771 2.046 10.026 1.00 95.56 134 ILE A C 1
ATOM 1018 O O . ILE A 1 134 ? -6.229 1.807 11.144 1.00 95.56 134 ILE A O 1
ATOM 1022 N N . ILE A 1 135 ? -6.070 3.171 9.369 1.00 95.50 135 ILE A N 1
ATOM 1023 C CA . ILE A 1 135 ? -6.957 4.215 9.910 1.00 95.50 135 ILE A CA 1
ATOM 1024 C C . ILE A 1 135 ? -8.368 3.659 10.162 1.00 95.50 135 ILE A C 1
ATOM 1026 O O . ILE A 1 135 ? -8.927 3.887 11.234 1.00 95.50 135 ILE A O 1
ATOM 1030 N N . ILE A 1 136 ? -8.926 2.884 9.225 1.00 95.94 136 ILE A N 1
ATOM 1031 C CA . ILE A 1 136 ? -10.239 2.237 9.386 1.00 95.94 136 ILE A CA 1
ATOM 1032 C C . ILE A 1 136 ? -10.235 1.278 10.586 1.00 95.94 136 ILE A C 1
ATOM 1034 O O . ILE A 1 136 ? -11.153 1.325 11.405 1.00 95.94 136 ILE A O 1
ATOM 1038 N N . ILE A 1 137 ? -9.193 0.454 10.741 1.00 95.62 137 ILE A N 1
ATOM 1039 C CA . ILE A 1 137 ? -9.047 -0.462 11.885 1.00 95.62 137 ILE A CA 1
ATOM 1040 C C . ILE A 1 137 ? -8.984 0.317 13.209 1.00 95.62 137 ILE A C 1
ATOM 1042 O O . ILE A 1 137 ? -9.676 -0.046 14.160 1.00 95.62 137 ILE A O 1
ATOM 1046 N N . ILE A 1 138 ? -8.219 1.411 13.271 1.00 95.81 138 ILE A N 1
ATOM 1047 C CA . ILE A 1 138 ? -8.132 2.273 14.462 1.00 95.81 138 ILE A CA 1
ATOM 1048 C C . ILE A 1 138 ? -9.504 2.873 14.805 1.00 95.81 138 ILE A C 1
ATOM 1050 O O . ILE A 1 138 ? -9.911 2.833 15.966 1.00 95.81 138 ILE A O 1
ATOM 1054 N N . ILE A 1 139 ? -10.249 3.372 13.813 1.00 96.19 139 ILE A N 1
ATOM 1055 C CA . ILE A 1 139 ? -11.605 3.912 14.010 1.00 96.19 139 ILE A CA 1
ATOM 1056 C C . ILE A 1 139 ? -12.550 2.831 14.557 1.00 96.19 139 ILE A C 1
ATOM 1058 O O . ILE A 1 139 ? -13.274 3.088 15.520 1.00 96.19 139 ILE A O 1
ATOM 1062 N N . ILE A 1 140 ? -12.512 1.613 14.008 1.00 95.75 140 ILE A N 1
ATOM 1063 C CA . ILE A 1 140 ? -13.317 0.479 14.492 1.00 95.75 140 ILE A CA 1
ATOM 1064 C C . ILE A 1 140 ? -12.971 0.141 15.951 1.00 95.75 140 ILE A C 1
ATOM 1066 O O . ILE A 1 140 ? -13.877 -0.019 16.768 1.00 95.75 140 ILE A O 1
ATOM 1070 N N . ILE A 1 141 ? -11.683 0.089 16.307 1.00 96.19 141 ILE A N 1
ATOM 1071 C CA . ILE A 1 141 ? -11.233 -0.160 17.687 1.00 96.19 141 ILE A CA 1
ATOM 1072 C C . ILE A 1 141 ? -11.744 0.934 18.637 1.00 96.19 141 ILE A C 1
ATOM 1074 O O . ILE A 1 141 ? -12.266 0.614 19.705 1.00 96.19 141 ILE A O 1
ATOM 1078 N N . ILE A 1 142 ? -11.661 2.210 18.247 1.00 96.12 142 ILE A N 1
ATOM 1079 C CA . ILE A 1 142 ? -12.174 3.335 19.046 1.00 96.12 142 ILE A CA 1
ATOM 1080 C C . ILE A 1 142 ? -13.691 3.210 19.260 1.00 96.12 142 ILE A C 1
ATOM 1082 O O . ILE A 1 142 ? -14.160 3.364 20.387 1.00 96.12 142 ILE A O 1
ATOM 1086 N N . ILE A 1 143 ? -14.457 2.874 18.217 1.00 96.19 143 ILE A N 1
ATOM 1087 C CA . ILE A 1 143 ? -15.910 2.657 18.315 1.00 96.19 143 ILE A CA 1
ATOM 1088 C C . ILE A 1 143 ? -16.227 1.509 19.287 1.00 96.19 143 ILE A C 1
ATOM 1090 O O . ILE A 1 143 ? -17.088 1.665 20.153 1.00 96.19 143 ILE A O 1
ATOM 1094 N N . ILE A 1 144 ? -15.503 0.387 19.203 1.00 96.25 144 ILE A N 1
ATOM 1095 C CA . ILE A 1 144 ? -15.664 -0.752 20.122 1.00 96.25 144 ILE A CA 1
ATOM 1096 C C . ILE A 1 144 ? -15.372 -0.333 21.572 1.00 96.25 144 ILE A C 1
ATOM 1098 O O . ILE A 1 144 ? -16.153 -0.658 22.466 1.00 96.25 144 ILE A O 1
ATOM 1102 N N . ILE A 1 145 ? -14.302 0.431 21.816 1.00 96.00 145 ILE A N 1
ATOM 1103 C CA . ILE A 1 145 ? -13.960 0.944 23.153 1.00 96.00 145 ILE A CA 1
ATOM 1104 C C . ILE A 1 145 ? -15.077 1.848 23.698 1.00 96.00 145 ILE A C 1
ATOM 1106 O O . ILE A 1 145 ? -15.481 1.684 24.850 1.00 96.00 145 ILE A O 1
ATOM 1110 N N . ILE A 1 146 ? -15.624 2.755 22.881 1.00 96.31 146 ILE A N 1
ATOM 1111 C CA . ILE A 1 146 ? -16.739 3.634 23.274 1.00 96.31 146 ILE A CA 1
ATOM 1112 C C . ILE A 1 146 ? -17.984 2.811 23.645 1.00 96.31 146 ILE A C 1
ATOM 1114 O O . ILE A 1 146 ? -18.608 3.077 24.673 1.00 96.31 146 ILE A O 1
ATOM 1118 N N . ILE A 1 147 ? -18.317 1.784 22.856 1.00 96.31 147 ILE A N 1
ATOM 1119 C CA . ILE A 1 147 ? -19.440 0.874 23.134 1.00 96.31 147 ILE A CA 1
ATOM 1120 C C . ILE A 1 147 ? -19.224 0.126 24.458 1.00 96.31 147 ILE A C 1
ATOM 1122 O O . ILE A 1 147 ? -20.137 0.077 25.281 1.00 96.31 147 ILE A O 1
ATOM 1126 N N . ILE A 1 148 ? -18.021 -0.404 24.705 1.00 96.38 148 ILE A N 1
ATOM 1127 C CA . ILE A 1 148 ? -17.680 -1.094 25.960 1.00 96.38 148 ILE A CA 1
ATOM 1128 C C . ILE A 1 148 ? -17.826 -0.150 27.161 1.00 96.38 148 ILE A C 1
ATOM 1130 O O . ILE A 1 148 ? -18.462 -0.518 28.149 1.00 96.38 148 ILE A O 1
ATOM 1134 N N . ILE A 1 149 ? -17.303 1.078 27.071 1.00 96.75 149 ILE A N 1
ATOM 1135 C CA . ILE A 1 149 ? -17.444 2.092 28.129 1.00 96.75 149 ILE A CA 1
ATOM 1136 C C . ILE A 1 149 ? -18.926 2.389 28.395 1.00 96.75 149 ILE A C 1
ATOM 1138 O O . ILE A 1 149 ? -19.337 2.434 29.553 1.00 96.75 149 ILE A O 1
ATOM 1142 N N . HIS A 1 150 ? -19.741 2.538 27.348 1.00 97.69 150 HIS A N 1
ATOM 1143 C CA . HIS A 1 150 ? -21.173 2.804 27.490 1.00 97.69 150 HIS A CA 1
ATOM 1144 C C . HIS A 1 150 ? -21.935 1.636 28.139 1.00 97.69 150 HIS A C 1
ATOM 1146 O O . HIS A 1 150 ? -22.770 1.848 29.016 1.00 97.69 150 HIS A O 1
ATOM 1152 N N . ILE A 1 151 ? -21.611 0.391 27.779 1.00 96.06 151 ILE A N 1
ATOM 1153 C CA . ILE A 1 151 ? -22.178 -0.803 28.425 1.00 96.06 151 ILE A CA 1
ATOM 1154 C C . ILE A 1 151 ? -21.812 -0.832 29.916 1.00 96.06 151 ILE A C 1
ATOM 1156 O O . ILE A 1 151 ? -22.683 -1.066 30.756 1.00 96.06 151 ILE A O 1
ATOM 1160 N N . ILE A 1 152 ? -20.555 -0.538 30.265 1.00 96.81 152 ILE A N 1
ATOM 1161 C CA . ILE A 1 152 ? -20.107 -0.475 31.664 1.00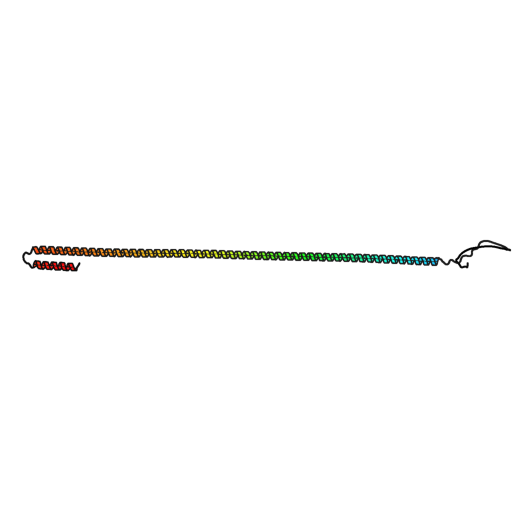 96.81 152 ILE A CA 1
ATOM 1162 C C . ILE A 1 152 ? -20.878 0.607 32.436 1.00 96.81 152 ILE A C 1
ATOM 1164 O O . ILE A 1 152 ? -21.338 0.330 33.545 1.00 96.81 152 ILE A O 1
ATOM 1168 N N . THR A 1 153 ? -21.081 1.805 31.872 1.00 97.12 153 THR A N 1
ATOM 1169 C CA . THR A 1 153 ? -21.838 2.868 32.561 1.00 97.12 153 THR A CA 1
ATOM 1170 C C . THR A 1 153 ? -23.321 2.536 32.724 1.00 97.12 153 THR A C 1
ATOM 1172 O O . THR A 1 153 ? -23.900 2.859 33.759 1.00 97.12 153 THR A O 1
ATOM 1175 N N . ILE A 1 154 ? -23.940 1.829 31.774 1.00 96.75 154 ILE A N 1
ATOM 1176 C CA . ILE A 1 154 ? -25.310 1.318 31.936 1.00 96.75 154 ILE A CA 1
ATOM 1177 C C . ILE A 1 154 ? -25.377 0.304 33.090 1.00 96.75 154 ILE A C 1
ATOM 1179 O O . ILE A 1 154 ? -26.255 0.405 33.949 1.00 96.75 154 ILE A O 1
ATOM 1183 N N . ILE A 1 155 ? -24.435 -0.643 33.156 1.00 96.81 155 ILE A N 1
ATOM 1184 C CA . ILE A 1 155 ? -24.393 -1.670 34.212 1.00 96.81 155 ILE A CA 1
ATOM 1185 C C . ILE A 1 155 ? -24.199 -1.038 35.598 1.00 96.81 155 ILE A C 1
ATOM 1187 O O . ILE A 1 155 ? -24.880 -1.437 36.550 1.00 96.81 155 ILE A O 1
ATOM 1191 N N . THR A 1 156 ? -23.325 -0.035 35.740 1.00 97.06 156 THR A N 1
ATOM 1192 C CA . THR A 1 156 ? -23.133 0.644 37.033 1.00 97.06 156 THR A CA 1
ATOM 1193 C C . THR A 1 156 ? -24.377 1.425 37.456 1.00 97.06 156 THR A C 1
ATOM 1195 O O . THR A 1 156 ? -24.775 1.318 38.615 1.00 97.06 156 THR A O 1
ATOM 1198 N N . ILE A 1 157 ? -25.053 2.120 36.533 1.00 96.88 157 ILE A N 1
ATOM 1199 C CA . ILE A 1 157 ? -26.326 2.811 36.809 1.00 96.88 157 ILE A CA 1
ATOM 1200 C C . ILE A 1 157 ? -27.401 1.820 37.284 1.00 96.88 157 ILE A C 1
ATOM 1202 O O . ILE A 1 157 ? -28.026 2.053 38.320 1.00 96.88 157 ILE A O 1
ATOM 1206 N N . ILE A 1 158 ? -27.584 0.690 36.590 1.00 97.12 158 ILE A N 1
ATOM 1207 C CA . ILE A 1 158 ? -28.547 -0.356 36.986 1.00 97.12 158 ILE A CA 1
ATOM 1208 C C . ILE A 1 158 ? -28.218 -0.902 38.384 1.00 97.12 158 ILE A C 1
ATOM 1210 O O . ILE A 1 158 ? -29.112 -1.055 39.217 1.00 97.12 158 ILE A O 1
ATOM 1214 N N . THR A 1 159 ? -26.935 -1.141 38.668 1.00 97.44 159 THR A N 1
ATOM 1215 C CA . THR A 1 159 ? -26.474 -1.646 39.972 1.00 97.44 159 THR A CA 1
ATOM 1216 C C . THR A 1 159 ? -26.767 -0.649 41.098 1.00 97.44 159 THR A C 1
ATOM 1218 O O . THR A 1 159 ? -27.266 -1.041 42.152 1.00 97.44 159 THR A O 1
ATOM 1221 N N . ILE A 1 160 ? -26.530 0.647 40.868 1.00 97.00 160 ILE A N 1
ATOM 1222 C CA . ILE A 1 160 ? -26.843 1.719 41.826 1.00 97.00 160 ILE A CA 1
ATOM 1223 C C . ILE A 1 160 ? -28.354 1.793 42.091 1.00 97.00 160 ILE A C 1
ATOM 1225 O O . ILE A 1 160 ? -28.766 1.847 43.249 1.00 97.00 160 ILE A O 1
ATOM 1229 N N . ILE A 1 161 ? -29.187 1.734 41.045 1.00 96.94 161 ILE A N 1
ATOM 1230 C CA . ILE A 1 161 ? -30.655 1.733 41.178 1.00 96.94 161 ILE A CA 1
ATOM 1231 C C . ILE A 1 161 ? -31.126 0.531 42.011 1.00 96.94 161 ILE A C 1
ATOM 1233 O O . ILE A 1 161 ? -31.938 0.695 42.922 1.00 96.94 161 ILE A O 1
ATOM 1237 N N . PHE A 1 162 ? -30.586 -0.663 41.756 1.00 97.56 162 PHE A N 1
ATOM 1238 C CA . PHE A 1 162 ? -30.918 -1.872 42.512 1.00 97.56 162 PHE A CA 1
ATOM 1239 C C . PHE A 1 162 ? -30.545 -1.759 44.002 1.00 97.56 162 PHE A C 1
ATOM 1241 O O . PHE A 1 162 ? -31.357 -2.093 44.867 1.00 97.56 162 PHE A O 1
ATOM 1248 N N . ILE A 1 163 ? -29.364 -1.214 44.314 1.00 97.25 163 ILE A N 1
ATOM 1249 C CA . ILE A 1 163 ? -28.932 -0.947 45.697 1.00 97.25 163 ILE A CA 1
ATOM 1250 C C . ILE A 1 163 ? -29.880 0.049 46.387 1.00 97.25 163 ILE A C 1
ATOM 1252 O O . ILE A 1 163 ? -30.294 -0.191 47.521 1.00 97.25 163 ILE A O 1
ATOM 1256 N N . ILE A 1 164 ? -30.277 1.130 45.706 1.00 97.25 164 ILE A N 1
ATOM 1257 C CA . ILE A 1 164 ? -31.229 2.120 46.243 1.00 97.25 164 ILE A CA 1
ATOM 1258 C C . ILE A 1 164 ? -32.585 1.467 46.553 1.00 97.25 164 ILE A C 1
ATOM 1260 O O . ILE A 1 164 ? -33.137 1.692 47.630 1.00 97.25 164 ILE A O 1
ATOM 1264 N N . ILE A 1 165 ? -33.101 0.618 45.657 1.00 97.38 165 ILE A N 1
ATOM 1265 C CA . ILE A 1 165 ? -34.361 -0.115 45.870 1.00 97.38 165 ILE A CA 1
ATOM 1266 C C . ILE A 1 165 ? -34.267 -1.025 47.105 1.00 97.38 165 ILE A C 1
ATOM 1268 O O . ILE A 1 165 ? -35.171 -1.006 47.940 1.00 97.38 165 ILE A O 1
ATOM 1272 N N . ILE A 1 166 ? -33.166 -1.768 47.272 1.00 97.56 166 ILE A N 1
ATOM 1273 C CA . ILE A 1 166 ? -32.937 -2.605 48.464 1.00 97.56 166 ILE A CA 1
ATOM 1274 C C . ILE A 1 166 ? -32.927 -1.757 49.742 1.00 97.56 166 ILE A C 1
ATOM 1276 O O . ILE A 1 166 ? -33.588 -2.118 50.716 1.00 97.56 166 ILE A O 1
ATOM 1280 N N . ILE A 1 167 ? -32.228 -0.618 49.744 1.00 97.38 167 ILE A N 1
ATOM 1281 C CA . ILE A 1 167 ? -32.168 0.287 50.902 1.00 97.38 167 ILE A CA 1
ATOM 1282 C C . ILE A 1 167 ? -33.569 0.806 51.263 1.00 97.38 167 ILE A C 1
ATOM 1284 O O . ILE A 1 167 ? -33.940 0.784 52.436 1.00 97.38 167 ILE A O 1
ATOM 1288 N N . ILE A 1 168 ? -34.374 1.205 50.273 1.00 97.56 168 ILE A N 1
ATOM 1289 C CA . ILE A 1 168 ? -35.761 1.650 50.486 1.00 97.56 168 ILE A CA 1
ATOM 1290 C C . ILE A 1 168 ? -36.610 0.528 51.103 1.00 97.56 168 ILE A C 1
ATOM 1292 O O . ILE A 1 168 ? -37.322 0.772 52.077 1.00 97.56 168 ILE A O 1
ATOM 1296 N N . ILE A 1 169 ? -36.504 -0.705 50.596 1.00 97.56 169 ILE A N 1
ATOM 1297 C CA . ILE A 1 169 ? -37.224 -1.868 51.141 1.00 97.56 169 ILE A CA 1
ATOM 1298 C C . ILE A 1 169 ? -36.820 -2.129 52.602 1.00 97.56 169 ILE A C 1
ATOM 1300 O O . ILE A 1 169 ? -37.692 -2.317 53.450 1.00 97.56 169 ILE A O 1
ATOM 1304 N N . ILE A 1 170 ? -35.523 -2.081 52.923 1.00 97.50 170 ILE A N 1
ATOM 1305 C CA . ILE A 1 170 ? -35.020 -2.251 54.296 1.00 97.50 170 ILE A CA 1
ATOM 1306 C C . ILE A 1 170 ? -35.570 -1.157 55.224 1.00 97.50 170 ILE A C 1
ATOM 1308 O O . ILE A 1 170 ? -36.042 -1.470 56.317 1.00 97.50 170 ILE A O 1
ATOM 1312 N N . ILE A 1 171 ? -35.573 0.107 54.789 1.00 97.56 171 ILE A N 1
ATOM 1313 C CA . ILE A 1 171 ? -36.132 1.228 55.563 1.00 97.56 171 ILE A CA 1
ATOM 1314 C C . ILE A 1 171 ? -37.630 1.016 55.829 1.00 97.56 171 ILE A C 1
ATOM 1316 O O . ILE A 1 171 ? -38.074 1.183 56.965 1.00 97.56 171 ILE A O 1
ATOM 1320 N N . ILE A 1 172 ? -38.403 0.594 54.823 1.00 97.62 172 ILE A N 1
ATOM 1321 C CA . ILE A 1 172 ? -39.836 0.293 54.974 1.00 97.62 172 ILE A CA 1
ATOM 1322 C C . ILE A 1 172 ? -40.054 -0.836 55.993 1.00 97.62 172 ILE A C 1
ATOM 1324 O O . ILE A 1 172 ? -40.900 -0.701 56.876 1.00 97.62 172 ILE A O 1
ATOM 1328 N N . ILE A 1 173 ? -39.267 -1.916 55.927 1.00 97.62 173 ILE A N 1
ATOM 1329 C CA . ILE A 1 173 ? -39.339 -3.030 56.887 1.00 97.62 173 ILE A CA 1
ATOM 1330 C C . ILE A 1 173 ? -39.040 -2.546 58.315 1.00 97.62 173 ILE A C 1
ATOM 1332 O O . ILE A 1 173 ? -39.786 -2.876 59.237 1.00 97.62 173 ILE A O 1
ATOM 1336 N N . ILE A 1 174 ? -38.004 -1.723 58.505 1.00 97.75 174 ILE A N 1
ATOM 1337 C CA . ILE A 1 174 ? -37.657 -1.145 59.815 1.00 97.75 174 ILE A CA 1
ATOM 1338 C C . ILE A 1 174 ? -38.804 -0.275 60.353 1.00 97.75 174 ILE A C 1
ATOM 1340 O O . ILE A 1 174 ? -39.178 -0.417 61.517 1.00 97.75 174 ILE A O 1
ATOM 1344 N N . ILE A 1 175 ? -39.407 0.577 59.517 1.00 97.50 175 ILE A N 1
ATOM 1345 C CA . ILE A 1 175 ? -40.554 1.415 59.902 1.00 97.50 175 ILE A CA 1
ATOM 1346 C C . ILE A 1 175 ? -41.748 0.548 60.329 1.00 97.50 175 ILE A C 1
ATOM 1348 O O . ILE A 1 175 ? -42.349 0.812 61.370 1.00 97.50 175 ILE A O 1
ATOM 1352 N N . ILE A 1 176 ? -42.063 -0.515 59.581 1.00 97.56 176 ILE A N 1
ATOM 1353 C CA . ILE A 1 176 ? -43.144 -1.455 59.923 1.00 97.56 176 ILE A CA 1
ATOM 1354 C C . ILE A 1 176 ? -42.876 -2.128 61.278 1.00 97.56 176 ILE A C 1
ATOM 1356 O O . ILE A 1 176 ? -43.772 -2.176 62.120 1.00 97.56 176 ILE A O 1
ATOM 1360 N N . ILE A 1 177 ? -41.646 -2.590 61.527 1.00 97.75 177 ILE A N 1
ATOM 1361 C CA . ILE A 1 177 ? -41.252 -3.194 62.811 1.00 97.75 177 ILE A CA 1
ATOM 1362 C C . ILE A 1 177 ? -41.418 -2.192 63.964 1.00 97.75 177 ILE A C 1
ATOM 1364 O O . ILE A 1 177 ? -41.995 -2.541 64.994 1.00 97.75 177 ILE A O 1
ATOM 1368 N N . ILE A 1 178 ? -40.981 -0.940 63.790 1.00 97.75 178 ILE A N 1
ATOM 1369 C CA . ILE A 1 178 ? -41.136 0.121 64.800 1.00 97.75 178 ILE A CA 1
ATOM 1370 C C . ILE A 1 178 ? -42.620 0.381 65.101 1.00 97.75 178 ILE A C 1
ATOM 1372 O O . ILE A 1 178 ? -43.001 0.449 66.270 1.00 97.75 178 ILE A O 1
ATOM 1376 N N . ILE A 1 179 ? -43.473 0.469 64.074 1.00 97.75 179 ILE A N 1
ATOM 1377 C CA . ILE A 1 179 ? -44.924 0.660 64.240 1.00 97.75 179 ILE A CA 1
ATOM 1378 C C . ILE A 1 179 ? -45.544 -0.508 65.024 1.00 97.75 179 ILE A C 1
ATOM 1380 O O . ILE A 1 179 ? -46.310 -0.274 65.958 1.00 97.75 179 ILE A O 1
ATOM 1384 N N . ILE A 1 180 ? -45.181 -1.754 64.702 1.00 97.81 180 ILE A N 1
ATOM 1385 C CA . ILE A 1 180 ? -45.657 -2.947 65.421 1.00 97.81 180 ILE A CA 1
ATOM 1386 C C . ILE A 1 180 ? -45.234 -2.905 66.898 1.00 97.81 180 ILE A C 1
ATOM 1388 O O . ILE A 1 180 ? -46.064 -3.143 67.775 1.00 97.81 180 ILE A O 1
ATOM 1392 N N . ILE A 1 181 ? -43.979 -2.549 67.191 1.00 97.75 181 ILE A N 1
ATOM 1393 C CA . ILE A 1 181 ? -43.476 -2.416 68.569 1.00 97.75 181 ILE A CA 1
ATOM 1394 C C . ILE A 1 181 ? -44.262 -1.343 69.340 1.00 97.75 181 ILE A C 1
ATOM 1396 O O . ILE A 1 181 ? -44.682 -1.591 70.470 1.00 97.75 181 ILE A O 1
ATOM 1400 N N . ILE A 1 182 ? -44.520 -0.182 68.729 1.00 97.69 182 ILE A N 1
ATOM 1401 C CA . ILE A 1 182 ? -45.315 0.896 69.341 1.00 97.69 182 ILE A CA 1
ATOM 1402 C C . ILE A 1 182 ? -46.744 0.420 69.647 1.00 97.69 182 ILE A C 1
ATOM 1404 O O . ILE A 1 182 ? -47.238 0.651 70.751 1.00 97.69 182 ILE A O 1
ATOM 1408 N N . ILE A 1 183 ? -47.392 -0.291 68.718 1.00 97.69 183 ILE A N 1
ATOM 1409 C CA . ILE A 1 183 ? -48.736 -0.856 68.922 1.00 97.69 183 ILE A CA 1
ATOM 1410 C C . ILE A 1 183 ? -48.742 -1.850 70.094 1.00 97.69 183 ILE A C 1
ATOM 1412 O O . ILE A 1 183 ? -49.619 -1.768 70.954 1.00 97.69 183 ILE A O 1
ATOM 1416 N N . ILE A 1 184 ? -47.751 -2.744 70.178 1.00 97.81 184 ILE A N 1
ATOM 1417 C CA . ILE A 1 184 ? -47.617 -3.704 71.287 1.00 97.81 184 ILE A CA 1
ATOM 1418 C C . ILE A 1 184 ? -47.460 -2.973 72.630 1.00 97.81 184 ILE A C 1
ATOM 1420 O O . ILE A 1 184 ? -48.147 -3.316 73.592 1.00 97.81 184 ILE A O 1
ATOM 1424 N N . ILE A 1 185 ? -46.618 -1.937 72.695 1.00 97.75 185 ILE A N 1
ATOM 1425 C CA . ILE A 1 185 ? -46.427 -1.123 73.908 1.00 97.75 185 ILE A CA 1
ATOM 1426 C C . ILE A 1 185 ? -47.742 -0.449 74.331 1.00 97.75 185 ILE A C 1
ATOM 1428 O O . ILE A 1 185 ? -48.104 -0.505 75.506 1.00 97.75 185 ILE A O 1
ATOM 1432 N N . ILE A 1 186 ? -48.493 0.132 73.389 1.00 97.62 186 ILE A N 1
ATOM 1433 C CA . ILE A 1 186 ? -49.797 0.758 73.665 1.00 97.62 186 ILE A CA 1
ATOM 1434 C C . ILE A 1 186 ? -50.798 -0.271 74.213 1.00 97.62 186 ILE A C 1
ATOM 1436 O O . ILE A 1 186 ? -51.469 0.005 75.207 1.00 97.62 186 ILE A O 1
ATOM 1440 N N . ILE A 1 187 ? -50.870 -1.469 73.622 1.00 97.44 187 ILE A N 1
ATOM 1441 C CA . ILE A 1 187 ? -51.745 -2.554 74.097 1.00 97.44 187 ILE A CA 1
ATOM 1442 C C . ILE A 1 187 ? -51.379 -2.965 75.531 1.00 97.44 187 ILE A C 1
ATOM 1444 O O . ILE A 1 187 ? -52.268 -3.082 76.374 1.00 97.44 187 ILE A O 1
ATOM 1448 N N . ILE A 1 188 ? -50.087 -3.126 75.835 1.00 97.56 188 ILE A N 1
ATOM 1449 C CA . ILE A 1 188 ? -49.608 -3.455 77.188 1.00 97.56 188 ILE A CA 1
ATOM 1450 C C . ILE A 1 188 ? -50.012 -2.364 78.192 1.00 97.56 188 ILE A C 1
ATOM 1452 O O . ILE A 1 188 ? -50.534 -2.683 79.260 1.00 97.56 188 ILE A O 1
ATOM 1456 N N . ILE A 1 189 ? -49.840 -1.084 77.844 1.00 97.56 189 ILE A N 1
ATOM 1457 C CA . ILE A 1 189 ? -50.239 0.049 78.697 1.00 97.56 189 ILE A CA 1
ATOM 1458 C C . ILE A 1 189 ? -51.753 0.033 78.962 1.00 97.56 189 ILE A C 1
ATOM 1460 O O . ILE A 1 189 ? -52.171 0.189 80.110 1.00 97.56 189 ILE A O 1
ATOM 1464 N N . ILE A 1 190 ? -52.579 -0.208 77.939 1.00 97.44 190 ILE A N 1
ATOM 1465 C CA . ILE A 1 190 ? -54.041 -0.301 78.084 1.00 97.44 190 ILE A CA 1
ATOM 1466 C C . ILE A 1 190 ? -54.428 -1.456 79.020 1.00 97.44 190 ILE A C 1
ATOM 1468 O O . ILE A 1 190 ? -55.256 -1.263 79.909 1.00 97.44 190 ILE A O 1
ATOM 1472 N N . ILE A 1 191 ? -53.806 -2.631 78.874 1.00 97.50 191 ILE A N 1
ATOM 1473 C CA . ILE A 1 191 ? -54.045 -3.787 79.753 1.00 97.50 191 ILE A CA 1
ATOM 1474 C C . ILE A 1 191 ? -53.689 -3.449 81.209 1.00 97.50 191 ILE A C 1
ATOM 1476 O O . ILE A 1 191 ? -54.484 -3.725 82.107 1.00 97.50 191 ILE A O 1
ATOM 1480 N N . ILE A 1 192 ? -52.545 -2.800 81.449 1.00 97.31 192 ILE A N 1
ATOM 1481 C CA . ILE A 1 192 ? -52.127 -2.364 82.792 1.00 97.31 192 ILE A CA 1
ATOM 1482 C C . ILE A 1 192 ? -53.147 -1.383 83.394 1.00 97.31 192 ILE A C 1
ATOM 1484 O O . ILE A 1 192 ? -53.551 -1.555 84.543 1.00 97.31 192 ILE A O 1
ATOM 1488 N N . ILE A 1 193 ? -53.617 -0.398 82.622 1.00 97.38 193 ILE A N 1
ATOM 1489 C CA . ILE A 1 193 ? -54.639 0.565 83.070 1.00 97.38 193 ILE A CA 1
ATOM 1490 C C . ILE A 1 193 ? -55.947 -0.151 83.439 1.00 97.38 193 ILE A C 1
ATOM 1492 O O . ILE A 1 193 ? -56.518 0.131 84.492 1.00 97.38 193 ILE A O 1
ATOM 1496 N N . ILE A 1 194 ? -56.402 -1.106 82.622 1.00 97.31 194 ILE A N 1
ATOM 1497 C CA . ILE A 1 194 ? -57.609 -1.901 82.900 1.00 97.31 194 ILE A CA 1
ATOM 1498 C C . ILE A 1 194 ? -57.450 -2.698 84.204 1.00 97.31 194 ILE A C 1
ATOM 1500 O O . ILE A 1 194 ? -58.357 -2.678 85.036 1.00 97.31 194 ILE A O 1
ATOM 1504 N N . ILE A 1 195 ? -56.300 -3.344 84.421 1.00 96.94 195 ILE A N 1
ATOM 1505 C CA . ILE A 1 195 ? -56.010 -4.082 85.662 1.00 96.94 195 ILE A CA 1
ATOM 1506 C C . ILE A 1 195 ? -56.064 -3.145 86.877 1.00 96.94 195 ILE A C 1
ATOM 1508 O O . ILE A 1 195 ? -56.725 -3.472 87.862 1.00 96.94 195 ILE A O 1
ATOM 1512 N N . ILE A 1 196 ? -55.441 -1.963 86.800 1.00 96.50 196 ILE A N 1
ATOM 1513 C CA . ILE A 1 196 ? -55.466 -0.964 87.883 1.00 96.50 196 ILE A CA 1
ATOM 1514 C C . ILE A 1 196 ? -56.906 -0.527 88.194 1.00 96.50 196 ILE A C 1
ATOM 1516 O O . ILE A 1 196 ? -57.292 -0.490 89.362 1.00 96.50 196 ILE A O 1
ATOM 1520 N N . ILE A 1 197 ? -57.723 -0.249 87.171 1.00 97.00 197 ILE A N 1
ATOM 1521 C CA . ILE A 1 197 ? -59.135 0.129 87.349 1.00 97.00 197 ILE A CA 1
ATOM 1522 C C . ILE A 1 197 ? -59.917 -0.994 88.044 1.00 97.00 197 ILE A C 1
ATOM 1524 O O . ILE A 1 197 ? -60.656 -0.720 88.989 1.00 97.00 197 ILE A O 1
ATOM 1528 N N . ILE A 1 198 ? -59.734 -2.251 87.624 1.00 96.50 198 ILE A N 1
ATOM 1529 C CA . ILE A 1 198 ? -60.393 -3.412 88.243 1.00 96.50 198 ILE A CA 1
ATOM 1530 C C . ILE A 1 198 ? -60.004 -3.530 89.722 1.00 96.50 198 ILE A C 1
ATOM 1532 O O . ILE A 1 198 ? -60.889 -3.668 90.566 1.00 96.50 198 ILE A O 1
ATOM 1536 N N . VAL A 1 199 ? -58.712 -3.422 90.053 1.00 95.44 199 VAL A N 1
ATOM 1537 C CA . VAL A 1 199 ? -58.226 -3.476 91.444 1.00 95.44 199 VAL A CA 1
ATOM 1538 C C . VAL A 1 199 ? -58.848 -2.361 92.288 1.00 95.44 199 VAL A C 1
ATOM 1540 O O . VAL A 1 199 ? -59.394 -2.641 93.354 1.00 95.44 199 VAL A O 1
ATOM 1543 N N . VAL A 1 200 ? -58.852 -1.116 91.799 1.00 95.69 200 VAL A N 1
ATOM 1544 C CA . VAL A 1 200 ? -59.457 0.025 92.510 1.00 95.69 200 VAL A CA 1
ATOM 1545 C C . VAL A 1 200 ? -60.956 -0.192 92.747 1.00 95.69 200 VAL A C 1
ATOM 1547 O O . VAL A 1 200 ? -61.435 0.029 93.860 1.00 95.69 200 VAL A O 1
ATOM 1550 N N . VAL A 1 201 ? -61.699 -0.673 91.746 1.00 96.19 201 VAL A N 1
ATOM 1551 C CA . VAL A 1 201 ? -63.134 -0.979 91.884 1.00 96.19 201 VAL A CA 1
ATOM 1552 C C . VAL A 1 201 ? -63.374 -2.083 92.919 1.00 96.19 201 VAL A C 1
ATOM 1554 O O . VAL A 1 201 ? -64.258 -1.935 93.763 1.00 96.19 201 VAL A O 1
ATOM 1557 N N . VAL A 1 202 ? -62.573 -3.153 92.913 1.00 94.69 202 VAL A N 1
ATOM 1558 C CA . VAL A 1 202 ? -62.665 -4.239 93.904 1.00 94.69 202 VAL A CA 1
ATOM 1559 C C . VAL A 1 202 ? -62.393 -3.724 95.322 1.00 94.69 202 VAL A C 1
ATOM 1561 O O . VAL A 1 202 ? -63.178 -4.015 96.225 1.00 94.69 202 VAL A O 1
ATOM 1564 N N . VAL A 1 203 ? -61.357 -2.902 95.522 1.00 93.44 203 VAL A N 1
ATOM 1565 C CA . VAL A 1 203 ? -61.052 -2.291 96.829 1.00 93.44 203 VAL A CA 1
ATOM 1566 C C . VAL A 1 203 ? -62.206 -1.406 97.313 1.00 93.44 203 VAL A C 1
ATOM 1568 O O . VAL A 1 203 ? -62.618 -1.523 98.467 1.00 93.44 203 VAL A O 1
ATOM 1571 N N . ILE A 1 204 ? -62.792 -0.577 96.440 1.00 94.44 204 ILE A N 1
ATOM 1572 C CA . ILE A 1 204 ? -63.959 0.257 96.785 1.00 94.44 204 ILE A CA 1
ATOM 1573 C C . ILE A 1 204 ? -65.151 -0.614 97.210 1.00 94.44 204 ILE A C 1
ATOM 1575 O O . ILE A 1 204 ? -65.779 -0.328 98.230 1.00 94.44 204 ILE A O 1
ATOM 1579 N N . ILE A 1 205 ? -65.444 -1.695 96.479 1.00 94.44 205 ILE A N 1
ATOM 1580 C CA . ILE A 1 205 ? -66.529 -2.631 96.816 1.00 94.44 205 ILE A CA 1
ATOM 1581 C C . ILE A 1 205 ? -66.292 -3.268 98.194 1.00 94.44 205 ILE A C 1
ATOM 1583 O O . ILE A 1 205 ? -67.210 -3.292 99.015 1.00 94.44 205 ILE A O 1
ATOM 1587 N N . ILE A 1 206 ? -65.068 -3.725 98.481 1.00 92.38 206 ILE A N 1
ATOM 1588 C CA . ILE A 1 206 ? -64.697 -4.299 99.785 1.00 92.38 206 ILE A CA 1
ATOM 1589 C C . ILE A 1 206 ? -64.909 -3.274 100.909 1.00 92.38 206 ILE A C 1
ATOM 1591 O O . ILE A 1 206 ? -65.557 -3.590 101.907 1.00 92.38 206 ILE A O 1
ATOM 1595 N N . VAL A 1 207 ? -64.435 -2.036 100.738 1.00 90.81 207 VAL A N 1
ATOM 1596 C CA . VAL A 1 207 ? -64.604 -0.958 101.729 1.00 90.81 207 VAL A CA 1
ATOM 1597 C C . VAL A 1 207 ? -66.086 -0.655 101.983 1.00 90.81 207 VAL A C 1
ATOM 1599 O O . VAL A 1 207 ? -66.496 -0.545 103.139 1.00 90.81 207 VAL A O 1
ATOM 1602 N N . VAL A 1 208 ? -66.914 -0.584 100.935 1.00 92.94 208 VAL A N 1
ATOM 1603 C CA . VAL A 1 208 ? -68.367 -0.369 101.068 1.00 92.94 208 VAL A CA 1
ATOM 1604 C C . VAL A 1 208 ? -69.035 -1.519 101.830 1.00 92.94 208 VAL A C 1
ATOM 1606 O O . VAL A 1 208 ? -69.822 -1.263 102.742 1.00 92.94 208 VAL A O 1
ATOM 1609 N N . ILE A 1 209 ? -68.693 -2.775 101.523 1.00 91.75 209 ILE A N 1
ATOM 1610 C CA . ILE A 1 209 ? -69.203 -3.956 102.242 1.00 91.75 209 ILE A CA 1
ATOM 1611 C C . ILE A 1 209 ? -68.825 -3.895 103.730 1.00 91.75 209 ILE A C 1
ATOM 1613 O O . ILE A 1 209 ? -69.682 -4.105 104.589 1.00 91.75 209 ILE A O 1
ATOM 1617 N N . VAL A 1 210 ? -67.574 -3.551 104.050 1.00 88.44 210 VAL A N 1
ATOM 1618 C CA . VAL A 1 210 ? -67.096 -3.413 105.437 1.00 88.44 210 VAL A CA 1
ATOM 1619 C C . VAL A 1 210 ? -67.860 -2.320 106.191 1.00 88.44 210 VAL A C 1
ATOM 1621 O O . VAL A 1 210 ? -68.302 -2.557 107.316 1.00 88.44 210 VAL A O 1
ATOM 1624 N N . ILE A 1 211 ? -68.092 -1.158 105.573 1.00 90.00 211 ILE A N 1
ATOM 1625 C CA . ILE A 1 211 ? -68.880 -0.067 106.172 1.00 90.00 211 ILE A CA 1
ATOM 1626 C C . ILE A 1 211 ? -70.322 -0.520 106.454 1.00 90.00 211 ILE A C 1
ATOM 1628 O O . ILE A 1 211 ? -70.835 -0.279 107.548 1.00 90.00 211 ILE A O 1
ATOM 1632 N N . ILE A 1 212 ? -70.963 -1.222 105.513 1.00 91.06 212 ILE A N 1
ATOM 1633 C CA . ILE A 1 212 ? -72.324 -1.758 105.689 1.00 91.06 212 ILE A CA 1
ATOM 1634 C C . ILE A 1 212 ? -72.377 -2.749 106.862 1.00 91.06 212 ILE A C 1
ATOM 1636 O O . ILE A 1 212 ? -73.274 -2.651 107.700 1.00 91.06 212 ILE A O 1
ATOM 1640 N N . ILE A 1 213 ? -71.402 -3.658 106.971 1.00 87.88 213 ILE A N 1
ATOM 1641 C CA . ILE A 1 213 ? -71.306 -4.617 108.085 1.00 87.88 213 ILE A CA 1
ATOM 1642 C C . ILE A 1 213 ? -71.174 -3.883 109.428 1.00 87.88 213 ILE A C 1
ATOM 1644 O O . ILE A 1 213 ? -71.891 -4.212 110.373 1.00 87.88 213 ILE A O 1
ATOM 1648 N N . ILE A 1 214 ? -70.319 -2.858 109.512 1.00 85.31 214 ILE A N 1
ATOM 1649 C CA . ILE A 1 214 ? -70.149 -2.044 110.729 1.00 85.31 214 ILE A CA 1
ATOM 1650 C C . ILE A 1 214 ? -71.467 -1.354 111.119 1.00 85.31 214 ILE A C 1
ATOM 1652 O O . ILE A 1 214 ? -71.857 -1.401 112.286 1.00 85.31 214 ILE A O 1
ATOM 1656 N N . ILE A 1 215 ? -72.192 -0.770 110.157 1.00 86.69 215 ILE A N 1
ATOM 1657 C CA . ILE A 1 215 ? -73.497 -0.130 110.400 1.00 86.69 215 ILE A CA 1
ATOM 1658 C C . ILE A 1 215 ? -74.520 -1.144 110.933 1.00 86.69 215 ILE A C 1
ATOM 1660 O O . ILE A 1 215 ? -75.187 -0.869 111.932 1.00 86.69 215 ILE A O 1
ATOM 1664 N N . ILE A 1 216 ? -74.618 -2.330 110.321 1.00 85.19 216 ILE A N 1
ATOM 1665 C CA . ILE A 1 216 ? -75.515 -3.408 110.772 1.00 85.19 216 ILE A CA 1
ATOM 1666 C C . ILE A 1 216 ? -75.190 -3.815 112.215 1.00 85.19 216 ILE A C 1
ATOM 1668 O O . ILE A 1 216 ? -76.095 -3.926 113.043 1.00 85.19 216 ILE A O 1
ATOM 1672 N N . ILE A 1 217 ? -73.906 -3.981 112.544 1.00 81.25 217 ILE A N 1
ATOM 1673 C CA . ILE A 1 217 ? -73.465 -4.320 113.900 1.00 81.25 217 ILE A CA 1
ATOM 1674 C C . ILE A 1 217 ? -73.875 -3.228 114.902 1.00 81.25 217 ILE A C 1
ATOM 1676 O O . ILE A 1 217 ? -74.423 -3.553 115.956 1.00 81.25 217 ILE A O 1
ATOM 1680 N N . ILE A 1 218 ? -73.683 -1.945 114.578 1.00 80.31 218 ILE A N 1
ATOM 1681 C CA . ILE A 1 218 ? -74.084 -0.818 115.442 1.00 80.31 218 ILE A CA 1
ATOM 1682 C C . ILE A 1 218 ? -75.603 -0.817 115.693 1.00 80.31 218 ILE A C 1
ATOM 1684 O O . ILE A 1 218 ? -76.028 -0.633 116.834 1.00 80.31 218 ILE A O 1
ATOM 1688 N N . ILE A 1 219 ? -76.415 -1.071 114.660 1.00 80.81 219 ILE A N 1
ATOM 1689 C CA . ILE A 1 219 ? -77.885 -1.143 114.761 1.00 80.81 219 ILE A CA 1
ATOM 1690 C C . ILE A 1 219 ? -78.333 -2.310 115.655 1.00 80.81 219 ILE A C 1
ATOM 1692 O O . ILE A 1 219 ? -79.228 -2.151 116.480 1.00 80.81 219 ILE A O 1
ATOM 1696 N N . ILE A 1 220 ? -77.702 -3.481 115.533 1.00 79.62 220 ILE A N 1
ATOM 1697 C CA . ILE A 1 220 ? -78.005 -4.632 116.400 1.00 79.62 220 ILE A CA 1
ATOM 1698 C C . ILE A 1 220 ? -77.627 -4.311 117.856 1.00 79.62 220 ILE A C 1
ATOM 1700 O O . ILE A 1 220 ? -78.409 -4.559 118.774 1.00 79.62 220 ILE A O 1
ATOM 1704 N N . SER A 1 221 ? -76.464 -3.693 118.069 1.00 70.44 221 SER A N 1
ATOM 1705 C CA . SER A 1 221 ? -75.916 -3.380 119.400 1.00 70.44 221 SER A CA 1
ATOM 1706 C C . SER A 1 221 ? -76.786 -2.424 120.214 1.00 70.44 221 SER A C 1
ATOM 1708 O O . SER A 1 221 ? -76.911 -2.581 121.428 1.00 70.44 221 SER A O 1
ATOM 1710 N N . SER A 1 222 ? -77.413 -1.444 119.559 1.00 71.19 222 SER A N 1
ATOM 1711 C CA . SER A 1 222 ? -78.296 -0.469 120.210 1.00 71.19 222 SER A CA 1
ATOM 1712 C C . SER A 1 222 ? -79.663 -1.042 120.613 1.00 71.19 222 SER A C 1
ATOM 1714 O O . SER A 1 222 ? -80.408 -0.373 121.326 1.00 71.19 222 SER A O 1
ATOM 1716 N N . SER A 1 223 ? -79.972 -2.290 120.235 1.00 64.06 223 SER A N 1
ATOM 1717 C CA . SER A 1 223 ? -81.200 -2.997 120.638 1.00 64.06 223 SER A CA 1
ATOM 1718 C C . SER A 1 223 ? -81.044 -3.909 121.870 1.00 64.06 223 SER A C 1
ATOM 1720 O O . SER A 1 223 ? -82.046 -4.342 122.438 1.00 64.06 223 SER A O 1
ATOM 1722 N N . SER A 1 224 ? -79.813 -4.184 122.329 1.00 53.69 224 SER A N 1
ATOM 1723 C CA . SER A 1 224 ? -79.536 -5.091 123.458 1.00 53.69 224 SER A CA 1
ATOM 1724 C C . SER A 1 224 ? -79.120 -4.340 124.731 1.00 53.69 224 SER A C 1
ATOM 1726 O O . SER A 1 224 ? -77.966 -3.941 124.878 1.00 53.69 224 SER A O 1
ATOM 1728 N N . SER A 1 225 ? -80.040 -4.177 125.684 1.00 51.06 225 SER A N 1
ATOM 1729 C CA . SER A 1 225 ? -79.869 -3.315 126.868 1.00 51.06 225 SER A CA 1
ATOM 1730 C C . SER A 1 225 ? -79.165 -3.947 128.085 1.00 51.06 225 SER A C 1
ATOM 1732 O O . SER A 1 225 ? -79.072 -3.298 129.126 1.00 51.06 225 SER A O 1
ATOM 1734 N N . SER A 1 226 ? -78.635 -5.175 127.995 1.00 48.81 226 SER A N 1
ATOM 1735 C CA . SER A 1 226 ? -77.926 -5.805 129.125 1.00 48.81 226 SER A CA 1
ATOM 1736 C C . SER A 1 226 ? -76.899 -6.881 128.730 1.00 48.81 226 SER A C 1
ATOM 1738 O O . SER A 1 226 ? -77.218 -8.068 128.681 1.00 48.81 226 SER A O 1
ATOM 1740 N N . SER A 1 227 ? -75.645 -6.483 128.489 1.00 49.47 227 SER A N 1
ATOM 1741 C CA . SER A 1 227 ? -74.418 -7.183 128.943 1.00 49.47 227 SER A CA 1
ATOM 1742 C C . SER A 1 227 ? -73.164 -6.581 128.297 1.00 49.47 227 SER A C 1
ATOM 1744 O O . SER A 1 227 ? -73.119 -6.332 127.098 1.00 49.47 227 SER A O 1
ATOM 1746 N N . SER A 1 228 ? -72.098 -6.402 129.078 1.00 54.16 228 SER A N 1
ATOM 1747 C CA . SER A 1 228 ? -70.799 -5.870 128.626 1.00 54.16 228 SER A CA 1
ATOM 1748 C C . SER A 1 228 ? -70.001 -6.814 127.704 1.00 54.16 228 SER A C 1
ATOM 1750 O O . SER A 1 228 ? -68.937 -6.445 127.215 1.00 54.16 228 SER A O 1
ATOM 1752 N N . ILE A 1 229 ? -70.516 -8.018 127.437 1.00 55.44 229 ILE A N 1
ATOM 1753 C CA . ILE A 1 229 ? -69.883 -9.043 126.592 1.00 55.44 229 ILE A CA 1
ATOM 1754 C C . ILE A 1 229 ? -70.096 -8.758 125.096 1.00 55.44 229 ILE A C 1
ATOM 1756 O O . ILE A 1 229 ? -69.205 -9.037 124.292 1.00 55.44 229 ILE A O 1
ATOM 1760 N N . SER A 1 230 ? -71.229 -8.157 124.709 1.00 57.41 230 SER A N 1
ATOM 1761 C CA . SER A 1 230 ? -71.529 -7.849 123.301 1.00 57.41 230 SER A CA 1
ATOM 1762 C C . SER A 1 230 ? -70.482 -6.910 122.691 1.00 57.41 230 SER A C 1
ATOM 1764 O O . SER A 1 230 ? -69.922 -7.212 121.639 1.00 57.41 230 SER A O 1
ATOM 1766 N N . ILE A 1 231 ? -70.137 -5.829 123.400 1.00 60.22 231 ILE A N 1
ATOM 1767 C CA . ILE A 1 231 ? -69.144 -4.824 122.979 1.00 60.22 231 ILE A CA 1
ATOM 1768 C C . ILE A 1 231 ? -67.764 -5.458 122.723 1.00 60.22 231 ILE A C 1
ATOM 1770 O O . ILE A 1 231 ? -67.088 -5.094 121.759 1.00 60.22 231 ILE A O 1
ATOM 1774 N N . ILE A 1 232 ? -67.349 -6.437 123.534 1.00 61.94 232 ILE A N 1
ATOM 1775 C CA . ILE A 1 232 ? -66.056 -7.122 123.367 1.00 61.94 232 ILE A CA 1
ATOM 1776 C C . ILE A 1 232 ? -66.055 -7.964 122.084 1.00 61.94 232 ILE A C 1
ATOM 1778 O O . ILE A 1 232 ? -65.123 -7.861 121.286 1.00 61.94 232 ILE A O 1
ATOM 1782 N N . ILE A 1 233 ? -67.117 -8.739 121.839 1.00 65.00 233 ILE A N 1
ATOM 1783 C CA . ILE A 1 233 ? -67.249 -9.567 120.626 1.00 65.00 233 ILE A CA 1
ATOM 1784 C C . ILE A 1 233 ? -67.266 -8.686 119.367 1.00 65.00 233 ILE A C 1
ATOM 1786 O O . ILE A 1 233 ? -66.578 -8.986 118.393 1.00 65.00 233 ILE A O 1
ATOM 1790 N N . ILE A 1 234 ? -67.980 -7.561 119.409 1.00 64.56 234 ILE A N 1
ATOM 1791 C CA . ILE A 1 234 ? -68.026 -6.569 118.325 1.00 64.56 234 ILE A CA 1
ATOM 1792 C C . ILE A 1 234 ? -66.639 -5.989 118.040 1.00 64.56 234 ILE A C 1
ATOM 1794 O O . ILE A 1 234 ? -66.222 -5.921 116.883 1.00 64.56 234 ILE A O 1
ATOM 1798 N N . THR A 1 235 ? -65.901 -5.620 119.088 1.00 66.62 235 THR A N 1
ATOM 1799 C CA . THR A 1 235 ? -64.544 -5.072 118.955 1.00 66.62 235 THR A CA 1
ATOM 1800 C C . THR A 1 235 ? -63.600 -6.096 118.315 1.00 66.62 235 THR A C 1
ATOM 1802 O O . THR A 1 235 ? -62.832 -5.746 117.422 1.00 66.62 235 THR A O 1
ATOM 1805 N N . ILE A 1 236 ? -63.705 -7.375 118.695 1.00 68.88 236 ILE A N 1
ATOM 1806 C CA . ILE A 1 236 ? -62.921 -8.470 118.098 1.00 68.88 236 ILE A CA 1
ATOM 1807 C C . ILE A 1 236 ? -63.277 -8.674 116.616 1.00 68.88 236 ILE A C 1
ATOM 1809 O O . ILE A 1 236 ? -62.374 -8.798 115.791 1.00 68.88 236 ILE A O 1
ATOM 1813 N N . ILE A 1 237 ? -64.564 -8.658 116.252 1.00 69.94 237 ILE A N 1
ATOM 1814 C CA . ILE A 1 237 ? -65.006 -8.789 114.851 1.00 69.94 237 ILE A CA 1
ATOM 1815 C C . ILE A 1 237 ? -64.463 -7.635 113.995 1.00 69.94 237 ILE A C 1
ATOM 1817 O O . ILE A 1 237 ? -63.939 -7.875 112.908 1.00 69.94 237 ILE A O 1
ATOM 1821 N N . ILE A 1 238 ? -64.522 -6.398 114.496 1.00 68.88 238 ILE A N 1
ATOM 1822 C CA . ILE A 1 238 ? -63.976 -5.222 113.802 1.00 68.88 238 ILE A CA 1
ATOM 1823 C C . ILE A 1 238 ? -62.455 -5.353 113.617 1.00 68.88 238 ILE A C 1
ATOM 1825 O O . ILE A 1 238 ? -61.960 -5.112 112.516 1.00 68.88 238 ILE A O 1
ATOM 1829 N N . ILE A 1 239 ? -61.718 -5.802 114.639 1.00 71.00 239 ILE A N 1
ATOM 1830 C CA . ILE A 1 239 ? -60.266 -6.035 114.545 1.00 71.00 239 ILE A CA 1
ATOM 1831 C C . ILE A 1 239 ? -59.937 -7.108 113.495 1.00 71.00 239 ILE A C 1
ATOM 1833 O O . ILE A 1 239 ? -59.031 -6.902 112.692 1.00 71.00 239 ILE A O 1
ATOM 1837 N N . ILE A 1 240 ? -60.681 -8.219 113.445 1.00 72.69 240 ILE A N 1
ATOM 1838 C CA . ILE A 1 240 ? -60.469 -9.287 112.450 1.00 72.69 240 ILE A CA 1
ATOM 1839 C C . ILE A 1 240 ? -60.741 -8.780 111.026 1.00 72.69 240 ILE A C 1
ATOM 1841 O O . ILE A 1 240 ? -59.962 -9.063 110.115 1.00 72.69 240 ILE A O 1
ATOM 1845 N N . ILE A 1 241 ? -61.808 -7.999 110.826 1.00 71.00 241 ILE A N 1
ATOM 1846 C CA . ILE A 1 241 ? -62.136 -7.419 109.516 1.00 71.00 241 ILE A CA 1
ATOM 1847 C C . ILE A 1 241 ? -61.039 -6.442 109.068 1.00 71.00 241 ILE A C 1
ATOM 1849 O O . ILE A 1 241 ? -60.547 -6.561 107.947 1.00 71.00 241 ILE A O 1
ATOM 1853 N N . ILE A 1 242 ? -60.598 -5.530 109.942 1.00 69.94 242 ILE A N 1
ATOM 1854 C CA . ILE A 1 242 ? -59.507 -4.586 109.641 1.00 69.94 242 ILE A CA 1
ATOM 1855 C C . ILE A 1 242 ? -58.199 -5.337 109.348 1.00 69.94 242 ILE A C 1
ATOM 1857 O O . ILE A 1 242 ? -57.513 -5.017 108.377 1.00 69.94 242 ILE A O 1
ATOM 1861 N N . SER A 1 243 ? -57.876 -6.368 110.135 1.00 67.88 243 SER A N 1
ATOM 1862 C CA . SER A 1 243 ? -56.665 -7.175 109.953 1.00 67.88 243 SER A CA 1
ATOM 1863 C C . SER A 1 243 ? -56.649 -7.913 108.613 1.00 67.88 243 SER A C 1
ATOM 1865 O O . SER A 1 243 ? -55.599 -7.974 107.980 1.00 67.88 243 SER A O 1
ATOM 1867 N N . ASN A 1 244 ? -57.785 -8.454 108.163 1.00 69.38 244 ASN A N 1
ATOM 1868 C CA . ASN A 1 244 ? -57.862 -9.139 106.870 1.00 69.38 244 ASN A CA 1
ATOM 1869 C C . ASN A 1 244 ? -57.831 -8.159 105.691 1.00 69.38 244 ASN A C 1
ATOM 1871 O O . ASN A 1 244 ? -57.156 -8.438 104.705 1.00 69.38 244 ASN A O 1
ATOM 1875 N N . VAL A 1 245 ? -58.482 -6.993 105.798 1.00 67.00 245 VAL A N 1
ATOM 1876 C CA . VAL A 1 245 ? -58.399 -5.944 104.764 1.00 67.00 245 VAL A CA 1
ATOM 1877 C C . VAL A 1 245 ? -56.955 -5.453 104.600 1.00 67.00 245 VAL A C 1
ATOM 1879 O O . VAL A 1 245 ? -56.485 -5.320 103.472 1.00 67.00 245 VAL A O 1
ATOM 1882 N N . SER A 1 246 ? -56.220 -5.283 105.706 1.00 65.19 246 SER A N 1
ATOM 1883 C CA . SER A 1 246 ? -54.803 -4.879 105.710 1.00 65.19 246 SER A CA 1
ATOM 1884 C C . SER A 1 246 ? -53.830 -5.911 105.109 1.00 65.19 246 SER A C 1
ATOM 1886 O O . SER A 1 246 ? -52.654 -5.594 104.948 1.00 65.19 246 SER A O 1
ATOM 1888 N N . LEU A 1 247 ? -54.285 -7.135 104.824 1.00 64.31 247 LEU A N 1
ATOM 1889 C CA . LEU A 1 247 ? -53.494 -8.223 104.229 1.00 64.31 247 LEU A CA 1
ATOM 1890 C C . LEU A 1 247 ? -53.808 -8.455 102.739 1.00 64.31 247 LEU A C 1
ATOM 1892 O O . LEU A 1 247 ? -53.176 -9.298 102.107 1.00 64.31 247 LEU A O 1
ATOM 1896 N N . THR A 1 248 ? -54.789 -7.732 102.191 1.00 60.50 248 THR A N 1
ATOM 1897 C CA . THR A 1 248 ? -55.282 -7.876 100.805 1.00 60.50 248 THR A CA 1
ATOM 1898 C C . THR A 1 248 ? -55.142 -6.611 99.949 1.00 60.50 248 THR A C 1
ATOM 1900 O O . THR A 1 248 ? -55.591 -6.608 98.803 1.00 60.50 248 THR A O 1
ATOM 1903 N N . ILE A 1 249 ? -54.533 -5.556 100.502 1.00 54.50 249 ILE A N 1
ATOM 1904 C CA . ILE A 1 249 ? -54.152 -4.303 99.825 1.00 54.50 249 ILE A CA 1
ATOM 1905 C C . ILE A 1 249 ? -52.629 -4.291 99.671 1.00 54.50 249 ILE A C 1
ATOM 1907 O O . ILE A 1 249 ? -52.171 -3.975 98.553 1.00 54.50 249 ILE A O 1
#

Organism: Dreissena polymorpha (NCBI:txid45954)

Foldseek 3Di:
DDDDDDDDDDDDDDDDDDDDDDDDDDDDDDDDDDDDDPPPVVVVVVVVVVVVVVVVVVVVVVVVVVVVVVVVVVVVVVVVVVVVVVVVVVVVVVVVVVVVVVVVVVVVVVVVVVVVVVVVVVVVVVVVVVVVVVVVVVVVVVVVVVVVVVVVVVVVVVVVVVVVVVVVVVVVVVVVVVVVVVVVVVVVVVVVVVVVVVVVVVLVVLVVVLVVVLVVLVVVVVVDDDDPVSVVVSVVVNVVSVVVSVVVD

Sequence (249 aa):
MWLVFTPEASSSAAATAEASPQPPPLPSSSSSPPPPPPTQPIIIIIIIIIIIVIIVIIIIIIIIIIIIIIIIIIIIIIIIIITIVVIIIIIIIIIIIIVVIVIIIVIIIVIIINIIINIIIIITIIIIIIIIIIIIIIIIIIIIIIIIIHIITIITIITIIFIIIIIIIIIIIIIIIIIIIIIIIIIIIIIIIIIIIIVVVVVIIIVVIVIIIIIIIIIISSSSSSSSISIIIITIIIIIIISNVSLTI

Secondary structure (DSSP, 8-state):
--------------------------------PPPSP---HHHHHHHHHHHHHHHHHHHHHHHHHHHHHHHHHHHHHHHHHHHHHHHHHHHHHHHHHHHHHHHHHHHHHHHHHHHHHHHHHHHHHHHHHHHHHHHHHHHHHHHHHHHHHHHHHHHHHHHHHHHHHHHHHHHHHHHHHHHHHHHHHHHHHHHHHHHHHHHHHHHHHHHHHHHHHHHHHHHHHTT--S-THHHHHHHHHHHHHHHHHTT--